Protein AF-A0AAN7PEU7-F1 (afdb_monomer)

Mean predicted aligned error: 12.48 Å

pLDDT: mean 84.82, std 12.08, range [38.62, 96.62]

Secondary structure (DSSP, 8-state):
--TTTTT-HHHHHHHHHHHHT-HHHHHHHHHHHHHHH----PPPPHHHHHHHHHHTT--HHHHHHHHHHHHHHSSS--SPPHHHHHHHHHTTSPPGGGEEE-SS-EEE-HHHHHHHHHHHHHHHTHHHHTTS-HHHHTT--------EEEEE-----PPPSSTT--SSEEEEE----------

Structure (mmCIF, N/CA/C/O backbone):
data_AF-A0AAN7PEU7-F1
#
_entry.id   AF-A0AAN7PEU7-F1
#
loop_
_atom_site.group_PDB
_atom_site.id
_atom_site.type_symbol
_atom_site.label_atom_id
_atom_site.label_alt_id
_atom_site.label_comp_id
_atom_site.label_asym_id
_atom_site.label_entity_id
_atom_site.label_seq_id
_atom_site.pdbx_PDB_ins_code
_atom_site.Cartn_x
_atom_site.Cartn_y
_atom_site.Cartn_z
_atom_site.occupancy
_atom_site.B_iso_or_equiv
_atom_site.auth_seq_id
_atom_site.auth_comp_id
_atom_site.auth_asym_id
_atom_site.auth_atom_id
_atom_site.pdbx_PDB_model_num
ATOM 1 N N . MET A 1 1 ? -17.664 21.075 52.682 1.00 55.00 1 MET A N 1
ATOM 2 C CA . MET A 1 1 ? -17.992 21.624 51.345 1.00 55.00 1 MET A CA 1
ATOM 3 C C . MET A 1 1 ? -19.459 21.354 51.046 1.00 55.00 1 MET A C 1
ATOM 5 O O . MET A 1 1 ? -19.853 20.197 51.055 1.00 55.00 1 MET A O 1
ATOM 9 N N . ASN A 1 2 ? -20.273 22.392 50.839 1.00 78.12 2 ASN A N 1
ATOM 10 C CA . ASN A 1 2 ? -21.696 22.244 50.523 1.00 78.12 2 ASN A CA 1
ATOM 11 C C . ASN A 1 2 ? -21.896 22.381 49.004 1.00 78.12 2 ASN A C 1
ATOM 13 O O . ASN A 1 2 ? -21.909 23.491 48.481 1.00 78.12 2 ASN A O 1
ATOM 17 N N . LEU A 1 3 ? -22.033 21.254 48.299 1.00 82.00 3 LEU A N 1
ATOM 18 C CA . LEU A 1 3 ? -22.117 21.204 46.828 1.00 82.00 3 LEU A CA 1
ATOM 19 C C . LEU A 1 3 ? -23.349 21.915 46.249 1.00 82.00 3 LEU A C 1
ATOM 21 O O . LEU A 1 3 ? -23.359 22.284 45.077 1.00 82.00 3 LEU A O 1
ATOM 25 N N . ARG A 1 4 ? -24.388 22.134 47.066 1.00 79.50 4 ARG A N 1
ATOM 26 C CA . ARG A 1 4 ? -25.534 22.963 46.673 1.00 79.50 4 ARG A CA 1
ATOM 27 C C . ARG A 1 4 ? -25.200 24.451 46.693 1.00 79.50 4 ARG A C 1
ATOM 29 O O . ARG A 1 4 ? -25.662 25.169 45.819 1.00 79.50 4 ARG A O 1
ATOM 36 N N . ALA A 1 5 ? -24.386 24.899 47.651 1.00 83.75 5 ALA A N 1
ATOM 37 C CA . ALA A 1 5 ? -23.966 26.298 47.743 1.00 83.75 5 ALA A CA 1
ATOM 38 C C . ALA A 1 5 ? -22.999 26.691 46.612 1.00 83.75 5 ALA A C 1
ATOM 40 O O . ALA A 1 5 ? -22.943 27.853 46.234 1.00 83.75 5 ALA A O 1
ATOM 41 N N . SER A 1 6 ? -22.282 25.721 46.032 1.00 87.44 6 SER A N 1
ATOM 42 C CA . SER A 1 6 ? -21.407 25.916 44.868 1.00 87.44 6 SER A CA 1
ATOM 43 C C . SER A 1 6 ? -22.111 25.723 43.514 1.00 87.44 6 SER A C 1
ATOM 45 O O . SER A 1 6 ? -21.439 25.551 42.500 1.00 87.44 6 SER A O 1
ATOM 47 N N . GLY A 1 7 ? -23.451 25.664 43.477 1.00 86.62 7 GLY A N 1
ATOM 48 C CA . GLY A 1 7 ? -24.237 25.522 42.239 1.00 86.62 7 GLY A CA 1
ATOM 49 C C . GLY A 1 7 ? -24.135 24.155 41.547 1.00 86.62 7 GLY A C 1
ATOM 50 O O . GLY A 1 7 ? -24.698 23.949 40.474 1.00 86.62 7 GLY A O 1
ATOM 51 N N . SER A 1 8 ? -23.454 23.178 42.152 1.00 86.38 8 SER A N 1
ATOM 52 C CA . SER A 1 8 ? -23.246 21.838 41.586 1.00 86.38 8 SER A CA 1
ATOM 53 C C . SER A 1 8 ? -24.414 20.900 41.919 1.00 86.38 8 SER A C 1
ATOM 55 O O . SER A 1 8 ? -24.245 19.846 42.539 1.00 86.38 8 SER A O 1
ATOM 57 N N . HIS A 1 9 ? -25.628 21.294 41.520 1.00 88.19 9 HIS A N 1
ATOM 58 C CA . HIS A 1 9 ? -26.876 20.616 41.890 1.00 88.19 9 HIS A CA 1
ATOM 59 C C . HIS A 1 9 ? -26.917 19.140 41.468 1.00 88.19 9 HIS A C 1
ATOM 61 O O . HIS A 1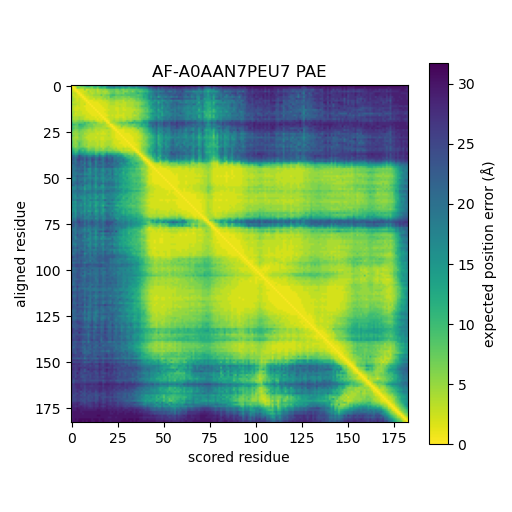 9 ? -27.337 18.298 42.263 1.00 88.19 9 HIS A O 1
ATOM 67 N N . SER A 1 10 ? -26.420 18.806 40.274 1.00 87.12 10 SER A N 1
ATOM 68 C CA . SER A 1 10 ? -26.371 17.423 39.776 1.00 87.12 10 SER A CA 1
ATOM 69 C C . SER A 1 10 ? -25.435 16.538 40.601 1.00 87.12 10 SER A C 1
ATOM 71 O O . SER A 1 10 ? -25.793 15.414 40.942 1.00 87.12 10 SER A O 1
ATOM 73 N N . ALA A 1 11 ? -24.268 17.052 41.001 1.00 86.88 11 ALA A N 1
ATOM 74 C CA . ALA A 1 11 ? -23.335 16.315 41.854 1.00 86.88 11 ALA A CA 1
ATOM 75 C C . ALA A 1 11 ? -23.926 16.069 43.252 1.00 86.88 11 ALA A C 1
ATOM 77 O O . ALA A 1 11 ? -23.818 14.971 43.797 1.00 86.88 11 ALA A O 1
ATOM 78 N N . ALA A 1 12 ? -24.617 17.069 43.811 1.00 87.88 12 ALA A N 1
ATOM 79 C CA . ALA A 1 12 ? -25.323 16.924 45.081 1.00 87.88 12 ALA A CA 1
ATOM 80 C C . ALA A 1 12 ? -26.479 15.908 44.996 1.00 87.88 12 ALA A C 1
ATOM 82 O O . ALA A 1 12 ? -26.714 15.173 45.954 1.00 87.88 12 ALA A O 1
ATOM 83 N N . ALA A 1 13 ? -27.191 15.848 43.866 1.00 88.31 13 ALA A N 1
ATOM 84 C CA . ALA A 1 13 ? -28.252 14.869 43.633 1.00 88.31 13 ALA A CA 1
ATOM 85 C C . ALA A 1 13 ? -27.701 13.437 43.547 1.00 88.31 13 ALA A C 1
ATOM 87 O O . ALA A 1 13 ? -28.225 12.550 44.215 1.00 88.31 13 ALA A O 1
ATOM 88 N N . VAL A 1 14 ? -26.604 13.231 42.809 1.00 87.56 14 VAL A N 1
ATOM 89 C CA . VAL A 1 14 ? -25.926 11.928 42.709 1.00 87.56 14 VAL A CA 1
ATOM 90 C C . VAL A 1 14 ? -25.422 11.465 44.078 1.00 87.56 14 VAL A C 1
ATOM 92 O O . VAL A 1 14 ? -25.653 10.323 44.462 1.00 87.56 14 VAL A O 1
ATOM 95 N N . LEU A 1 15 ? -24.797 12.347 44.864 1.00 86.88 15 LEU A N 1
ATOM 96 C CA . LEU A 1 15 ? -24.346 11.994 46.214 1.00 86.88 15 LEU A CA 1
ATOM 97 C C . LEU A 1 15 ? -25.500 11.664 47.159 1.00 86.88 15 LEU A C 1
ATOM 99 O O . LEU A 1 15 ? -25.380 10.738 47.960 1.00 86.88 15 LEU A O 1
ATOM 103 N N . LYS A 1 16 ? -26.619 12.391 47.066 1.00 88.25 16 LYS A N 1
ATOM 104 C CA . LYS A 1 16 ? -27.825 12.074 47.836 1.00 88.25 16 LYS A CA 1
ATOM 105 C C . LYS A 1 16 ? -28.343 10.680 47.475 1.00 88.25 16 LYS A C 1
ATOM 107 O O . LYS A 1 16 ? -28.632 9.905 48.380 1.00 88.25 16 LYS A O 1
ATOM 112 N N . ASP A 1 17 ? -28.407 10.339 46.191 1.00 87.56 17 ASP A N 1
ATOM 113 C CA . ASP A 1 17 ? -28.892 9.024 45.751 1.00 87.56 17 ASP A CA 1
ATOM 114 C C . ASP A 1 17 ? -27.972 7.878 46.207 1.00 87.56 17 ASP A C 1
ATOM 116 O O . ASP A 1 17 ? -28.432 6.860 46.721 1.00 87.56 17 ASP A O 1
ATOM 120 N N . ILE A 1 18 ? -26.654 8.082 46.125 1.00 87.44 18 ILE A N 1
ATOM 121 C CA . ILE A 1 18 ? -25.657 7.103 46.583 1.00 87.44 18 ILE A CA 1
ATOM 122 C C . ILE A 1 18 ? -25.741 6.865 48.099 1.00 87.44 18 ILE A C 1
ATOM 124 O O . ILE A 1 18 ? -25.509 5.747 48.553 1.00 87.44 18 ILE A O 1
ATOM 128 N N . THR A 1 19 ? -26.045 7.901 48.887 1.00 84.75 19 THR A N 1
ATOM 129 C CA . THR A 1 19 ? -26.006 7.834 50.358 1.00 84.75 19 THR A CA 1
ATOM 130 C C . THR A 1 19 ? -27.335 7.455 51.004 1.00 84.75 19 THR A C 1
ATOM 132 O O . THR A 1 19 ? -27.319 6.918 52.108 1.00 84.75 19 THR A O 1
ATOM 135 N N . THR A 1 20 ? -28.475 7.728 50.359 1.00 85.44 20 THR A N 1
ATOM 136 C CA . THR A 1 20 ? -29.798 7.610 51.006 1.00 85.44 20 THR A CA 1
ATOM 137 C C . THR A 1 20 ? -30.705 6.522 50.437 1.00 85.44 20 THR A C 1
ATOM 139 O O . THR A 1 20 ? -31.632 6.113 51.129 1.00 85.44 20 THR A O 1
ATOM 142 N N . THR A 1 21 ? -30.453 6.023 49.222 1.00 79.56 21 THR A N 1
ATOM 143 C CA . THR A 1 21 ? -31.417 5.148 48.531 1.00 79.56 21 THR A CA 1
ATOM 144 C C . THR A 1 21 ? -31.149 3.657 48.755 1.00 79.56 21 THR A C 1
ATOM 146 O O . THR A 1 21 ? -32.058 2.917 49.121 1.00 79.56 21 THR A O 1
ATOM 149 N N . SER A 1 22 ? -29.920 3.179 48.521 1.00 79.94 22 SER A N 1
ATOM 150 C CA . SER A 1 22 ? -29.566 1.761 48.707 1.00 79.94 22 SER A CA 1
ATOM 151 C C . SER A 1 22 ? -28.045 1.534 48.730 1.00 79.94 22 SER A C 1
ATOM 153 O O . SER A 1 22 ? -27.339 2.146 47.922 1.00 79.94 22 SER A O 1
ATOM 155 N N . PRO A 1 23 ? -27.523 0.587 49.541 1.00 77.69 23 PRO A N 1
ATOM 156 C CA . PRO A 1 23 ? -26.100 0.222 49.557 1.00 77.69 23 PRO A CA 1
ATOM 157 C C . PRO A 1 23 ? -25.544 -0.223 48.192 1.00 77.69 23 PRO A C 1
ATOM 159 O O . PRO A 1 23 ? -24.348 -0.101 47.934 1.00 77.69 23 PRO A O 1
ATOM 162 N N . THR A 1 24 ? -26.395 -0.721 47.287 1.00 84.75 24 THR A N 1
ATOM 163 C CA . THR A 1 24 ? -25.994 -1.157 45.939 1.00 84.75 24 THR A CA 1
ATOM 164 C C . THR A 1 24 ? -25.913 -0.027 44.912 1.00 84.75 24 THR A C 1
ATOM 166 O O . THR A 1 24 ? -25.300 -0.226 43.859 1.00 84.75 24 THR A O 1
ATOM 169 N N . GLN A 1 25 ? -26.455 1.169 45.190 1.00 86.00 25 GLN A N 1
ATOM 170 C CA . GLN A 1 25 ? -26.382 2.285 44.237 1.00 86.00 25 GLN A CA 1
ATOM 171 C C . GLN A 1 25 ? -24.952 2.767 44.017 1.00 86.00 25 GLN A C 1
ATOM 173 O O . GLN A 1 25 ? -24.557 2.995 42.875 1.00 86.00 25 GLN A O 1
ATOM 178 N N . ALA A 1 26 ? -24.137 2.821 45.073 1.00 85.94 26 ALA A N 1
ATOM 179 C CA . ALA A 1 26 ? -22.717 3.141 44.953 1.00 85.94 26 ALA A CA 1
ATOM 180 C C . ALA A 1 26 ? -22.005 2.209 43.953 1.00 85.94 26 ALA A C 1
ATOM 182 O O . ALA A 1 26 ? -21.276 2.668 43.073 1.00 85.94 26 ALA A O 1
ATOM 183 N N . ALA A 1 27 ? -22.271 0.900 44.037 1.00 87.31 27 ALA A N 1
ATOM 184 C CA . ALA A 1 27 ? -21.694 -0.099 43.140 1.00 87.31 27 ALA A CA 1
ATOM 185 C C . ALA A 1 27 ? -22.200 0.043 41.692 1.00 87.31 27 ALA A C 1
ATOM 187 O O . ALA A 1 27 ? -21.426 -0.134 40.749 1.00 87.31 27 ALA A O 1
ATOM 188 N N . ARG A 1 28 ? -23.472 0.414 41.493 1.00 89.25 28 ARG A N 1
ATOM 189 C CA . ARG A 1 28 ? -24.046 0.711 40.168 1.00 89.25 28 ARG A CA 1
ATOM 190 C C . ARG A 1 28 ? -23.414 1.938 39.517 1.00 89.25 28 ARG A C 1
ATOM 192 O O . ARG A 1 28 ? -22.965 1.851 38.380 1.00 89.25 28 ARG A O 1
ATOM 199 N N . TYR A 1 29 ? -23.300 3.052 40.239 1.00 88.44 29 TYR A N 1
ATOM 200 C CA . TYR A 1 29 ? -22.604 4.235 39.725 1.00 88.44 29 TYR A CA 1
ATOM 201 C C . TYR A 1 29 ? -21.130 3.940 39.443 1.00 88.44 29 TYR A C 1
ATOM 203 O O . TYR A 1 29 ? -20.611 4.346 38.407 1.00 88.44 29 TYR A O 1
ATOM 211 N N . GLN A 1 30 ? -20.461 3.177 40.313 1.00 86.44 30 GLN A N 1
ATOM 212 C CA . G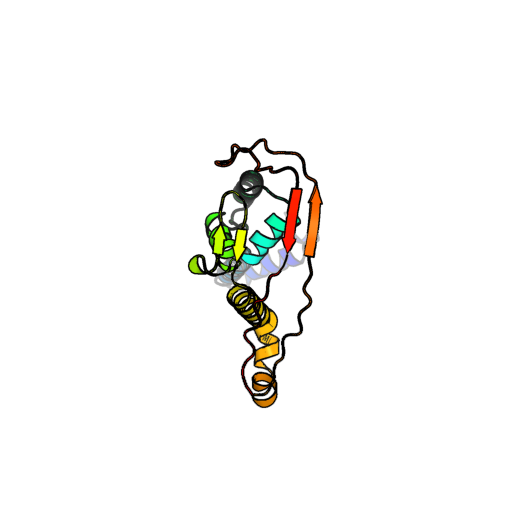LN A 1 30 ? -19.064 2.807 40.109 1.00 86.44 30 GLN A CA 1
ATOM 213 C C . GLN A 1 30 ? -18.878 1.899 38.883 1.00 86.44 30 GLN A C 1
ATOM 215 O O . GLN A 1 30 ? -17.924 2.084 38.131 1.00 86.44 30 GLN A O 1
ATOM 220 N N . SER A 1 31 ? -19.771 0.934 38.658 1.00 85.75 31 SER A N 1
ATOM 221 C CA . SER A 1 31 ? -19.725 0.059 37.479 1.00 85.75 31 SER A CA 1
ATOM 222 C C . SER A 1 31 ? -20.054 0.816 36.194 1.00 85.75 31 SER A C 1
ATOM 224 O O . SER A 1 31 ? -19.294 0.690 35.238 1.00 85.75 31 SER A O 1
ATOM 226 N N . ALA A 1 32 ? -21.081 1.671 36.194 1.00 85.94 32 ALA A N 1
ATOM 227 C CA . ALA A 1 32 ? -21.425 2.535 35.064 1.00 85.94 32 ALA A CA 1
ATOM 228 C C . ALA A 1 32 ? -20.285 3.506 34.706 1.00 85.94 32 ALA A C 1
ATOM 230 O O . ALA A 1 32 ? -19.928 3.652 33.536 1.00 85.94 32 ALA A O 1
ATOM 231 N N . PHE A 1 33 ? -19.657 4.119 35.714 1.00 84.44 33 PHE A N 1
ATOM 232 C CA . PHE A 1 33 ? -18.503 4.999 35.532 1.00 84.44 33 PHE A CA 1
ATOM 233 C C . PHE A 1 33 ? -17.281 4.239 35.007 1.00 84.44 33 PHE A C 1
ATOM 235 O O . PHE A 1 33 ? -16.626 4.689 34.070 1.00 84.44 33 PHE A O 1
ATOM 242 N N . LYS A 1 34 ? -16.989 3.050 35.552 1.00 82.44 34 LYS A N 1
ATOM 243 C CA . LYS A 1 34 ? -15.924 2.168 35.044 1.00 82.44 34 LYS A CA 1
ATOM 244 C C . LYS A 1 34 ? -16.203 1.697 33.613 1.00 82.44 34 LYS A C 1
ATOM 246 O O . LYS A 1 34 ? -15.263 1.545 32.842 1.00 82.44 34 LYS A O 1
ATOM 251 N N . SER A 1 35 ? -17.462 1.459 33.240 1.00 76.69 35 SER A N 1
ATOM 252 C CA . SER A 1 35 ? -17.824 1.089 31.867 1.00 76.69 35 SER A CA 1
ATOM 253 C C . SER A 1 35 ? -17.759 2.268 30.897 1.00 76.69 35 SER A C 1
ATOM 255 O O . SER A 1 35 ? -17.325 2.077 29.768 1.00 76.69 35 SER A O 1
ATOM 257 N N . SER A 1 36 ? -18.119 3.484 31.324 1.00 73.12 36 SE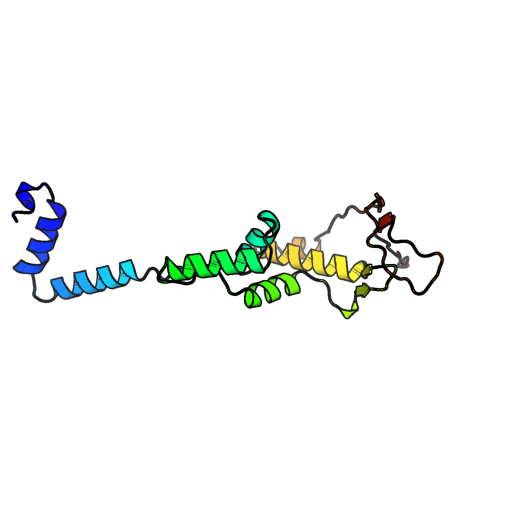R A N 1
ATOM 258 C CA . SER A 1 36 ? -18.054 4.675 30.467 1.00 73.12 36 SER A CA 1
ATOM 259 C C . SER A 1 36 ? -16.622 5.171 30.258 1.00 73.12 36 SER A C 1
ATOM 261 O O . SER A 1 36 ? -16.288 5.651 29.181 1.00 73.12 36 SER A O 1
ATOM 263 N N . THR A 1 37 ? -15.752 5.002 31.256 1.00 64.88 37 THR A N 1
ATOM 264 C CA . THR A 1 37 ? -14.311 5.297 31.145 1.00 64.88 37 THR A CA 1
ATOM 265 C C . THR A 1 37 ? -13.527 4.212 30.402 1.00 64.88 37 THR A C 1
ATOM 267 O O . THR A 1 37 ? -12.435 4.480 29.912 1.00 64.88 37 THR A O 1
ATOM 270 N N . LYS A 1 38 ? -14.096 3.011 30.225 1.00 59.12 38 LYS A N 1
ATOM 271 C CA . LYS A 1 38 ? -13.580 1.935 29.357 1.00 59.12 38 LYS A CA 1
ATOM 272 C C . LYS A 1 38 ? -13.895 2.156 27.869 1.00 59.12 38 LYS A C 1
ATOM 274 O O . LYS A 1 38 ? -14.088 1.192 27.130 1.00 59.12 38 LYS A O 1
ATOM 279 N N . GLN A 1 39 ? -13.894 3.395 27.382 1.00 57.91 39 GLN A N 1
ATOM 280 C CA . GLN A 1 39 ? -13.673 3.592 25.951 1.00 57.91 39 GLN A CA 1
ATOM 281 C C . GLN A 1 39 ? -12.208 3.271 25.679 1.00 57.91 39 GLN A C 1
ATOM 283 O O . GLN A 1 39 ? -11.357 4.151 25.738 1.00 57.91 39 GLN A O 1
ATOM 288 N N . VAL A 1 40 ? -11.904 1.987 25.467 1.00 56.50 40 VAL A N 1
ATOM 289 C CA . VAL A 1 40 ? -10.599 1.560 24.960 1.00 56.50 40 VAL A CA 1
ATOM 290 C C . VAL A 1 40 ? -10.404 2.320 23.652 1.00 56.50 40 VAL A C 1
ATOM 292 O O . VAL A 1 40 ? -11.216 2.134 22.744 1.00 56.50 40 VAL A O 1
ATOM 295 N N . PRO A 1 41 ? -9.400 3.206 23.550 1.00 60.62 41 PRO A N 1
ATOM 296 C CA . PRO A 1 41 ? -9.142 3.919 22.312 1.00 60.62 41 PRO A CA 1
ATOM 297 C C . PRO A 1 41 ? -8.922 2.886 21.220 1.00 60.62 41 PRO A C 1
ATOM 299 O O . PRO A 1 41 ? -7.993 2.082 21.306 1.00 60.62 41 PRO A O 1
ATOM 302 N N . GLN A 1 42 ? -9.843 2.853 20.262 1.00 69.06 42 GLN A N 1
ATOM 303 C CA . GLN A 1 42 ? -9.800 1.894 19.178 1.00 69.06 42 GLN A CA 1
ATOM 304 C C . GLN A 1 42 ? -8.540 2.183 18.362 1.00 69.06 42 GLN A C 1
ATOM 306 O O . GLN A 1 42 ? -8.326 3.322 17.938 1.00 69.06 42 GLN A O 1
ATOM 311 N N . GLU A 1 43 ? -7.684 1.171 18.192 1.00 80.56 43 GLU A N 1
ATOM 312 C CA . GLU A 1 43 ? -6.535 1.289 17.296 1.00 80.56 43 GLU A CA 1
ATOM 313 C C . GLU A 1 43 ? -7.044 1.729 15.917 1.00 80.56 43 GLU A C 1
ATOM 315 O O . GLU A 1 43 ? -8.028 1.183 15.405 1.00 80.56 43 GLU A O 1
ATOM 320 N N . ILE A 1 44 ? -6.383 2.714 15.308 1.00 87.94 44 ILE A N 1
ATOM 321 C CA . ILE A 1 44 ? -6.720 3.124 13.942 1.00 87.94 44 ILE A CA 1
ATOM 322 C C . ILE A 1 44 ? -6.546 1.946 12.977 1.00 87.94 44 ILE A C 1
ATOM 324 O O . ILE A 1 44 ? -5.722 1.062 13.209 1.00 87.94 44 ILE A O 1
ATOM 328 N N . SER A 1 45 ? -7.284 1.934 11.865 1.00 91.56 45 SER A N 1
ATOM 329 C CA . SER A 1 45 ? -7.110 0.890 10.851 1.00 91.56 45 SER A CA 1
ATOM 330 C C . SER A 1 45 ? -5.747 1.000 10.155 1.00 91.56 45 SER A C 1
ATOM 332 O O . SER A 1 45 ? -5.148 2.076 10.063 1.00 91.56 45 SER A O 1
ATOM 334 N N . ALA A 1 46 ? -5.249 -0.125 9.631 1.00 93.31 46 ALA A N 1
ATOM 335 C CA . ALA A 1 46 ? -3.960 -0.165 8.935 1.00 93.31 46 ALA A CA 1
ATOM 336 C C . ALA A 1 46 ? -3.953 0.702 7.668 1.00 93.31 46 ALA A C 1
ATOM 338 O O . ALA A 1 46 ? -2.945 1.344 7.376 1.00 93.31 46 ALA A O 1
ATOM 339 N N . ASP A 1 47 ? -5.086 0.774 6.967 1.00 92.12 47 ASP A N 1
ATOM 340 C CA . ASP A 1 47 ? -5.252 1.624 5.788 1.00 92.12 47 ASP A CA 1
ATOM 341 C C . ASP A 1 47 ? -5.294 3.113 6.150 1.00 92.12 47 ASP A C 1
ATOM 343 O O . ASP A 1 47 ? -4.684 3.927 5.457 1.00 92.12 47 ASP A O 1
ATOM 347 N N . LEU A 1 48 ? -5.919 3.480 7.276 1.00 92.44 48 LEU A N 1
ATOM 348 C CA . LEU A 1 48 ? -5.919 4.864 7.754 1.00 92.44 48 LEU A CA 1
ATOM 349 C C . LEU A 1 48 ? -4.513 5.307 8.182 1.00 92.44 48 LEU A C 1
ATOM 351 O O . LEU A 1 48 ? -4.075 6.405 7.838 1.00 92.44 48 LEU A O 1
ATOM 355 N N . ALA A 1 49 ? -3.776 4.436 8.876 1.00 93.69 49 ALA A N 1
ATOM 356 C CA . ALA A 1 49 ? -2.383 4.684 9.240 1.00 93.69 49 ALA A CA 1
ATOM 357 C C . ALA A 1 49 ? -1.482 4.830 8.001 1.00 93.69 49 ALA A C 1
ATOM 359 O O . ALA A 1 49 ? -0.623 5.711 7.957 1.00 93.69 49 ALA A O 1
ATOM 360 N N . LEU A 1 50 ? -1.690 3.995 6.975 1.00 94.94 50 LEU A N 1
ATOM 361 C CA . LEU A 1 50 ? -0.961 4.095 5.712 1.00 94.94 50 LEU A CA 1
ATOM 362 C C . LEU A 1 50 ? -1.279 5.404 4.974 1.00 94.94 50 LEU A C 1
ATOM 364 O O . LEU A 1 50 ? -0.356 6.072 4.506 1.00 94.94 50 LEU A O 1
ATOM 368 N N . ASN A 1 51 ? -2.553 5.800 4.913 1.00 94.62 51 ASN A N 1
ATOM 369 C CA . ASN A 1 51 ? -2.965 7.075 4.327 1.00 94.62 51 ASN A CA 1
ATOM 370 C C . ASN A 1 51 ? -2.283 8.254 5.036 1.00 94.62 51 ASN A C 1
ATOM 372 O O . ASN A 1 51 ? -1.710 9.115 4.374 1.00 94.62 51 ASN A O 1
ATOM 376 N N . LEU A 1 52 ? -2.249 8.256 6.372 1.00 94.12 52 LEU A N 1
ATOM 377 C CA . LEU A 1 52 ? -1.562 9.296 7.140 1.00 94.12 52 LEU A CA 1
ATOM 378 C C . LEU A 1 52 ? -0.080 9.421 6.753 1.00 94.12 52 LEU A C 1
ATOM 380 O O . LEU A 1 52 ? 0.411 10.532 6.565 1.00 94.12 52 LEU A O 1
ATOM 384 N N . ILE A 1 53 ? 0.625 8.297 6.588 1.00 95.69 53 ILE A N 1
ATOM 385 C CA . ILE A 1 53 ? 2.033 8.302 6.165 1.00 95.69 53 ILE A CA 1
ATOM 386 C C . ILE A 1 53 ? 2.192 8.903 4.765 1.00 95.69 53 ILE A C 1
ATOM 388 O O . ILE A 1 53 ? 3.089 9.719 4.558 1.00 95.69 53 ILE A O 1
ATOM 392 N N . ILE A 1 54 ? 1.339 8.507 3.816 1.00 95.44 54 ILE A N 1
ATOM 393 C CA . ILE A 1 54 ? 1.410 8.961 2.420 1.00 95.44 54 ILE A CA 1
ATOM 394 C C . ILE A 1 54 ? 1.060 10.449 2.325 1.00 95.44 54 ILE A C 1
ATOM 396 O O . ILE A 1 54 ? 1.863 11.244 1.836 1.00 95.44 54 ILE A O 1
ATOM 400 N N . SER A 1 55 ? -0.105 10.834 2.843 1.00 95.69 55 SER A N 1
ATOM 401 C CA . SER A 1 55 ? -0.621 12.204 2.800 1.00 95.69 55 SER A CA 1
ATOM 402 C C . SER A 1 55 ? 0.251 13.171 3.600 1.00 95.69 55 SER A C 1
ATOM 404 O O . SER A 1 55 ? 0.501 14.292 3.167 1.00 95.69 55 SER A O 1
ATOM 406 N N . GLY A 1 56 ? 0.778 12.721 4.742 1.00 94.44 56 GLY A N 1
ATOM 407 C CA . GLY A 1 56 ? 1.691 13.494 5.581 1.00 94.44 56 GLY A CA 1
ATOM 408 C C . GLY A 1 56 ? 3.156 13.451 5.140 1.00 94.44 56 GLY A C 1
ATOM 409 O O . GLY A 1 56 ? 3.992 14.040 5.821 1.00 94.44 56 GLY A O 1
ATOM 410 N N . LYS A 1 57 ? 3.495 12.738 4.051 1.00 95.75 57 LYS A N 1
ATOM 411 C CA . LYS A 1 57 ? 4.880 12.518 3.581 1.00 95.75 57 LYS A CA 1
ATOM 412 C C . LYS A 1 57 ? 5.828 12.070 4.705 1.00 95.75 57 LYS A C 1
ATOM 414 O O . LYS A 1 57 ? 6.989 12.477 4.771 1.00 95.75 57 LYS A O 1
ATOM 419 N N . MET A 1 58 ? 5.327 11.251 5.628 1.00 94.94 58 MET A N 1
ATOM 420 C CA . MET A 1 58 ? 6.066 10.869 6.826 1.00 94.94 58 MET A CA 1
ATOM 421 C C . MET A 1 58 ? 7.088 9.780 6.509 1.00 94.94 58 MET A C 1
ATOM 423 O O . MET A 1 58 ? 6.808 8.809 5.808 1.00 94.94 58 MET A O 1
ATOM 427 N N . THR A 1 59 ? 8.272 9.882 7.108 1.00 95.81 59 THR A N 1
ATOM 428 C CA . THR A 1 59 ? 9.213 8.756 7.129 1.00 95.81 59 THR A CA 1
ATOM 429 C C . THR A 1 59 ? 8.800 7.734 8.192 1.00 95.81 59 THR A C 1
ATOM 431 O O . THR A 1 59 ? 8.080 8.062 9.139 1.00 95.81 59 THR A O 1
ATOM 434 N N . LYS A 1 60 ? 9.331 6.503 8.111 1.00 95.19 60 LYS A N 1
ATOM 435 C CA . LYS A 1 60 ? 9.191 5.493 9.180 1.00 95.19 60 LYS A CA 1
ATOM 436 C C . LYS A 1 60 ? 9.596 6.052 10.552 1.00 95.19 60 LYS A C 1
ATOM 438 O O . LYS A 1 60 ? 8.922 5.784 11.542 1.00 95.19 60 LYS A O 1
ATOM 443 N N . LYS A 1 61 ? 10.682 6.835 10.604 1.00 96.62 61 LYS A N 1
ATOM 444 C CA . LYS A 1 61 ? 11.189 7.450 11.839 1.00 96.62 61 LYS A CA 1
ATOM 445 C C . LYS A 1 61 ? 10.188 8.456 12.403 1.00 96.62 61 LYS A C 1
ATOM 447 O O . LYS A 1 61 ? 9.853 8.375 13.577 1.00 96.62 61 LYS A O 1
ATOM 452 N N . THR A 1 62 ? 9.685 9.359 11.563 1.00 95.00 62 THR A N 1
ATOM 453 C CA . THR A 1 62 ? 8.707 10.379 11.968 1.00 95.00 62 THR A CA 1
ATOM 454 C C . THR A 1 62 ? 7.415 9.739 12.470 1.00 95.00 62 THR A C 1
ATOM 456 O O . THR A 1 62 ? 6.899 10.135 13.509 1.00 95.00 62 THR A O 1
ATOM 459 N N . TYR A 1 63 ? 6.918 8.710 11.777 1.00 95.25 63 TYR A N 1
ATOM 460 C CA . TYR A 1 63 ? 5.734 7.969 12.212 1.00 95.25 63 TYR A CA 1
ATOM 461 C C . TYR A 1 63 ? 5.942 7.305 13.583 1.00 95.25 63 TYR A C 1
ATOM 463 O O . TYR A 1 63 ? 5.104 7.445 14.472 1.00 95.25 63 TYR A O 1
ATOM 471 N N . ASN A 1 64 ? 7.073 6.617 13.776 1.00 94.69 64 ASN A N 1
ATOM 472 C CA . ASN A 1 64 ? 7.383 5.967 15.050 1.00 94.69 64 ASN A CA 1
ATOM 473 C C . ASN A 1 64 ? 7.518 6.976 16.194 1.00 94.69 64 ASN A C 1
ATOM 475 O O . ASN A 1 64 ? 6.967 6.730 17.257 1.00 94.69 64 ASN A O 1
ATOM 479 N N . MET A 1 65 ? 8.152 8.125 15.951 1.00 93.81 65 MET A N 1
ATOM 480 C CA . MET A 1 65 ? 8.260 9.200 16.937 1.00 93.81 65 MET A CA 1
ATOM 481 C C . MET A 1 65 ? 6.881 9.726 17.358 1.00 93.81 65 MET A C 1
ATOM 483 O O . MET A 1 65 ? 6.612 9.863 18.545 1.00 93.81 65 MET A O 1
ATOM 487 N N . VAL A 1 66 ? 5.970 9.969 16.406 1.00 91.81 66 VAL A N 1
ATOM 488 C CA . VAL A 1 66 ? 4.591 10.394 16.722 1.00 91.81 66 VAL A CA 1
ATOM 489 C C . VAL A 1 66 ? 3.853 9.326 17.526 1.00 91.81 66 VAL A C 1
ATOM 491 O O . VAL A 1 66 ? 3.140 9.645 18.481 1.00 91.81 66 VAL A O 1
ATOM 494 N N . ARG A 1 67 ? 4.031 8.053 17.168 1.00 92.06 67 ARG A N 1
ATOM 495 C CA . ARG A 1 67 ? 3.451 6.926 17.899 1.00 92.06 67 ARG A CA 1
ATOM 496 C C . ARG A 1 67 ? 3.988 6.836 19.329 1.00 92.06 67 ARG A C 1
ATOM 498 O O . ARG A 1 67 ? 3.186 6.700 20.243 1.00 92.06 67 ARG A O 1
ATOM 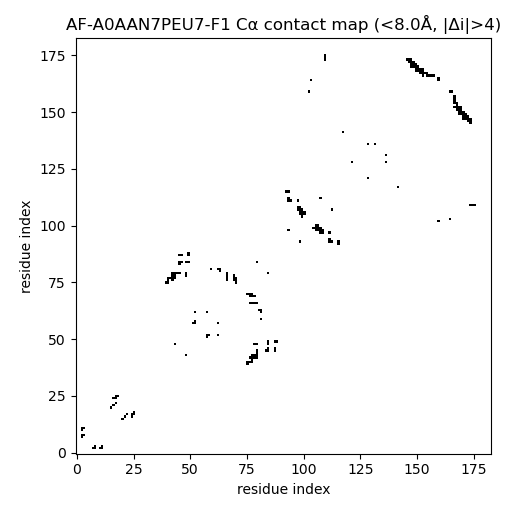505 N N . GLU A 1 68 ? 5.301 6.929 19.521 1.00 90.88 68 GLU A N 1
ATOM 506 C CA . GLU A 1 68 ? 5.959 6.911 20.836 1.00 90.88 68 GLU A CA 1
ATOM 507 C C . GLU A 1 68 ? 5.461 8.064 21.707 1.00 90.88 68 GLU A C 1
ATOM 509 O O . GLU A 1 68 ? 4.890 7.817 22.765 1.00 90.88 68 GLU A O 1
ATOM 514 N N . MET A 1 69 ? 5.508 9.296 21.190 1.00 89.44 69 MET A N 1
ATOM 515 C CA . MET A 1 69 ? 4.973 10.474 21.878 1.00 89.44 69 MET A CA 1
ATOM 516 C C . MET A 1 69 ? 3.499 10.303 22.262 1.00 89.44 69 MET A C 1
ATOM 518 O O . MET A 1 69 ? 3.079 10.693 23.348 1.00 89.44 69 MET A O 1
ATOM 522 N N . THR A 1 70 ? 2.678 9.716 21.390 1.00 87.19 70 THR A N 1
ATOM 523 C CA . THR A 1 70 ? 1.254 9.503 21.691 1.00 87.19 70 THR A CA 1
ATOM 524 C C . THR A 1 70 ? 1.053 8.439 22.766 1.00 87.19 70 THR A C 1
ATOM 526 O O . THR A 1 70 ? 0.170 8.596 23.605 1.00 87.19 70 THR A O 1
ATOM 529 N N . ASN A 1 71 ? 1.865 7.382 22.755 1.00 85.75 71 ASN A N 1
ATOM 530 C CA . ASN A 1 71 ? 1.808 6.298 23.733 1.00 85.75 71 ASN A CA 1
ATOM 531 C C . ASN A 1 71 ? 2.315 6.731 25.115 1.00 85.75 71 ASN A C 1
ATOM 533 O O . ASN A 1 71 ? 1.839 6.219 26.119 1.00 85.75 71 ASN A O 1
ATOM 537 N N . GLU A 1 72 ? 3.257 7.671 25.179 1.00 85.12 72 GLU A N 1
ATOM 538 C CA . GLU A 1 72 ? 3.714 8.267 26.440 1.00 85.12 72 GLU A CA 1
ATOM 539 C C . GLU A 1 72 ? 2.653 9.196 27.046 1.00 85.12 72 GLU A C 1
ATOM 541 O O . GLU A 1 72 ? 2.436 9.198 28.255 1.00 85.12 72 GLU A O 1
ATOM 546 N N . ASN A 1 73 ? 1.951 9.962 26.203 1.00 79.69 73 ASN A N 1
ATOM 547 C CA . ASN A 1 73 ? 0.958 10.948 26.643 1.00 79.69 73 ASN A CA 1
ATOM 548 C C . ASN A 1 73 ? -0.464 10.379 26.818 1.00 79.69 73 ASN A C 1
ATOM 550 O O . ASN A 1 73 ? -1.343 11.068 27.341 1.00 79.69 73 ASN A O 1
ATOM 554 N N . ARG A 1 74 ? -0.736 9.148 26.365 1.00 72.50 74 ARG A N 1
ATOM 555 C CA . ARG A 1 74 ? -2.047 8.489 26.486 1.00 72.50 74 ARG A CA 1
ATOM 556 C C . ARG A 1 74 ? -1.897 7.063 26.994 1.00 72.50 74 ARG A C 1
ATOM 558 O O . ARG A 1 74 ? -1.047 6.319 26.536 1.00 72.50 74 ARG A O 1
ATOM 565 N N . SER A 1 75 ? -2.827 6.627 27.841 1.00 63.06 75 SER A N 1
ATOM 566 C CA . SER A 1 75 ? -2.903 5.254 28.365 1.00 63.06 75 SER A CA 1
ATOM 567 C C . SER A 1 75 ? -3.305 4.184 27.331 1.00 63.06 75 SER A C 1
ATOM 569 O O . SER A 1 75 ? -3.556 3.040 27.706 1.00 63.06 75 SER A O 1
ATOM 571 N N . SER A 1 76 ? -3.379 4.523 26.037 1.00 68.50 76 SER A N 1
ATOM 572 C CA . SER A 1 76 ? -3.705 3.578 24.966 1.00 68.50 76 SER A CA 1
ATOM 573 C C . SER A 1 76 ? -2.985 3.898 23.661 1.00 68.50 76 SER A C 1
ATOM 575 O O . SER A 1 76 ? -2.882 5.057 23.247 1.00 68.50 76 SER A O 1
ATOM 577 N N . SER A 1 77 ? -2.564 2.834 22.978 1.00 72.88 77 SER A N 1
ATOM 578 C CA . SER A 1 77 ? -1.872 2.884 21.695 1.00 72.88 77 SER A CA 1
ATOM 579 C C . SER A 1 77 ? -2.851 3.130 20.547 1.00 72.88 77 SER A C 1
ATOM 581 O O . SER A 1 77 ? -3.285 2.197 19.884 1.00 72.88 77 SER A O 1
ATOM 583 N N . VAL A 1 78 ? -3.167 4.396 20.267 1.00 85.19 78 VAL A N 1
ATOM 584 C CA . VAL A 1 78 ? -4.031 4.778 19.130 1.00 85.19 78 VAL A CA 1
ATOM 585 C C . VAL A 1 78 ? -3.395 4.402 17.784 1.00 85.19 78 VAL A C 1
ATOM 587 O O . VAL A 1 78 ? -4.086 3.952 16.872 1.00 85.19 78 VAL A O 1
ATOM 590 N N . TYR A 1 79 ? -2.074 4.567 17.658 1.00 88.81 79 TYR A N 1
ATOM 591 C CA . TYR A 1 79 ? -1.335 4.331 16.417 1.00 88.81 79 TYR A CA 1
ATOM 592 C C . TYR A 1 79 ? -0.787 2.903 16.328 1.00 88.81 79 TYR A C 1
ATOM 594 O O . TYR A 1 79 ? -0.092 2.411 17.224 1.00 88.81 79 TYR A O 1
ATOM 602 N N . LEU A 1 80 ? -1.029 2.259 15.185 1.00 91.12 80 LEU A N 1
ATOM 603 C CA . LEU A 1 80 ? -0.546 0.910 14.900 1.00 91.12 80 LEU A CA 1
ATOM 604 C C . LEU A 1 80 ? 0.980 0.850 14.826 1.00 91.12 80 LEU A C 1
ATOM 606 O O . LEU A 1 80 ? 1.648 1.808 14.432 1.00 91.12 80 LEU A O 1
ATOM 610 N N . SER A 1 81 ? 1.548 -0.315 15.134 1.00 91.44 81 SER A N 1
ATOM 611 C CA . SER A 1 81 ? 2.960 -0.562 14.859 1.00 91.44 81 SER A CA 1
ATOM 612 C C . SER A 1 81 ? 3.242 -0.498 13.357 1.00 91.44 81 SER A C 1
ATOM 614 O O . SER A 1 81 ? 2.422 -0.899 12.527 1.00 91.44 81 SER A O 1
ATOM 616 N N . TYR A 1 82 ? 4.447 -0.054 12.999 1.00 93.75 82 TYR A N 1
ATOM 617 C CA . TYR A 1 82 ? 4.849 0.043 11.596 1.00 93.75 82 TYR A CA 1
ATOM 618 C C . TYR A 1 82 ? 4.792 -1.312 10.863 1.00 93.75 82 TYR A C 1
ATOM 620 O O . TYR A 1 82 ? 4.528 -1.357 9.668 1.00 93.75 82 TYR A O 1
ATOM 628 N N . HIS A 1 83 ? 4.960 -2.431 11.577 1.00 93.31 83 HIS A N 1
ATOM 629 C CA . HIS A 1 83 ? 4.820 -3.776 11.008 1.00 93.31 83 HIS A CA 1
ATOM 630 C C . HIS A 1 83 ? 3.407 -4.049 10.465 1.00 93.31 83 HIS A C 1
ATOM 632 O O . HIS A 1 83 ? 3.261 -4.592 9.373 1.00 93.31 83 HIS A O 1
ATOM 638 N N . LYS A 1 84 ? 2.352 -3.629 11.179 1.00 92.75 84 LYS A N 1
ATOM 639 C CA . LYS A 1 84 ? 0.967 -3.767 10.692 1.00 92.75 84 LYS A CA 1
ATOM 640 C C . LYS A 1 84 ? 0.723 -2.912 9.438 1.00 92.75 84 LYS A C 1
ATOM 642 O O . LYS A 1 84 ? -0.021 -3.312 8.549 1.00 92.75 84 LYS A O 1
ATOM 647 N N . ILE A 1 85 ? 1.399 -1.768 9.332 1.00 94.62 85 ILE A N 1
ATOM 648 C CA . ILE A 1 85 ? 1.327 -0.886 8.156 1.00 94.62 85 ILE A CA 1
ATOM 649 C C . ILE A 1 85 ? 2.057 -1.498 6.961 1.00 94.62 85 ILE A C 1
ATOM 651 O O . ILE A 1 85 ? 1.583 -1.381 5.834 1.00 94.62 85 ILE A O 1
ATOM 655 N N . LEU A 1 86 ? 3.179 -2.189 7.187 1.00 94.94 86 LEU A N 1
ATOM 656 C CA . LEU A 1 86 ? 3.874 -2.921 6.125 1.00 94.94 86 LEU A CA 1
ATOM 657 C C . LEU A 1 86 ? 2.955 -3.945 5.463 1.00 94.94 86 LEU A C 1
ATOM 659 O O . LEU A 1 86 ? 2.914 -3.992 4.240 1.00 94.94 86 LEU A O 1
ATOM 663 N N . ALA A 1 87 ? 2.156 -4.680 6.240 1.00 93.56 87 ALA A N 1
ATOM 664 C CA . ALA A 1 87 ? 1.169 -5.598 5.678 1.00 93.56 87 ALA A CA 1
ATOM 665 C C . ALA A 1 87 ? 0.145 -4.868 4.787 1.00 93.56 87 ALA A C 1
ATOM 667 O O . ALA A 1 87 ? -0.154 -5.335 3.690 1.00 93.56 87 ALA A O 1
ATOM 668 N N . ALA A 1 88 ? -0.345 -3.692 5.200 1.00 93.31 88 ALA A N 1
ATOM 669 C CA . ALA A 1 88 ? -1.231 -2.875 4.365 1.00 93.31 88 ALA A CA 1
ATOM 670 C C . ALA A 1 88 ? -0.549 -2.386 3.076 1.00 93.31 88 ALA A C 1
ATOM 672 O O . ALA A 1 88 ? -1.155 -2.464 2.012 1.00 93.31 88 ALA A O 1
ATOM 673 N N . LYS A 1 89 ? 0.724 -1.967 3.142 1.00 94.00 89 LYS A N 1
ATOM 674 C CA . LYS A 1 89 ? 1.515 -1.612 1.950 1.00 94.00 89 LYS A CA 1
ATOM 675 C C . LYS A 1 89 ? 1.658 -2.796 1.002 1.00 94.00 89 LYS A C 1
ATOM 677 O O . LYS A 1 89 ? 1.423 -2.645 -0.190 1.00 94.00 89 LYS A O 1
ATOM 682 N N . SER A 1 90 ? 2.005 -3.966 1.533 1.00 93.31 90 SER A N 1
ATOM 683 C CA . SER A 1 90 ? 2.188 -5.184 0.747 1.00 93.31 90 SER A CA 1
ATOM 684 C C . SER A 1 90 ? 0.913 -5.605 0.023 1.00 93.31 90 SER A C 1
ATOM 686 O O . SER A 1 90 ? 0.985 -5.978 -1.141 1.00 93.31 90 SER A O 1
ATOM 688 N N . ARG A 1 91 ? -0.262 -5.459 0.654 1.00 92.19 91 ARG A N 1
ATOM 689 C CA . ARG A 1 91 ? -1.562 -5.706 -0.000 1.00 92.19 91 ARG A CA 1
ATOM 690 C C . ARG A 1 91 ? -1.846 -4.779 -1.186 1.00 92.19 91 ARG A C 1
ATOM 692 O O . ARG A 1 91 ? -2.762 -5.053 -1.956 1.00 92.19 91 ARG A O 1
ATOM 699 N N . CYS A 1 92 ? -1.147 -3.652 -1.306 1.00 91.56 92 CYS A N 1
ATOM 700 C CA . CYS A 1 92 ? -1.328 -2.710 -2.409 1.00 91.56 92 CYS A CA 1
ATOM 701 C C . CYS A 1 92 ? -0.434 -3.020 -3.615 1.00 91.56 92 CYS A C 1
ATOM 703 O O . CYS A 1 92 ? -0.641 -2.410 -4.660 1.00 91.56 92 CYS A O 1
ATOM 705 N N . TYR A 1 93 ? 0.508 -3.961 -3.516 1.00 91.69 93 TYR A N 1
ATOM 706 C CA . TYR A 1 93 ? 1.364 -4.341 -4.640 1.00 91.69 93 TYR A CA 1
ATOM 707 C C . TYR A 1 93 ? 0.781 -5.529 -5.422 1.00 91.69 93 TYR A C 1
ATOM 709 O O . TYR A 1 93 ? 0.240 -6.446 -4.800 1.00 91.69 93 TYR A O 1
ATOM 717 N N . PRO A 1 94 ? 0.916 -5.545 -6.763 1.00 90.31 94 PRO A N 1
ATOM 718 C CA . PRO A 1 94 ? 0.677 -6.743 -7.565 1.00 90.31 94 PRO A CA 1
ATOM 719 C C . PRO A 1 94 ? 1.578 -7.906 -7.126 1.00 90.31 94 PRO A C 1
ATOM 721 O O . PRO A 1 94 ? 2.576 -7.709 -6.426 1.00 90.31 94 PRO A O 1
ATOM 724 N N . LEU A 1 95 ? 1.263 -9.129 -7.568 1.00 90.19 95 LEU A N 1
ATOM 725 C CA . LEU A 1 95 ? 2.080 -10.301 -7.245 1.00 90.19 95 LEU A CA 1
ATOM 726 C C . LEU A 1 95 ? 3.535 -10.105 -7.680 1.00 90.19 95 LEU A C 1
ATOM 728 O O . LEU A 1 95 ? 3.807 -9.691 -8.808 1.00 90.19 95 LEU A O 1
ATOM 732 N N . SER A 1 96 ? 4.478 -10.488 -6.819 1.00 88.62 96 SER A N 1
ATOM 733 C CA . SER A 1 96 ? 5.914 -10.350 -7.092 1.00 88.62 96 SER A CA 1
ATOM 734 C C . SER A 1 96 ? 6.370 -11.092 -8.348 1.00 88.62 96 SER A C 1
ATOM 736 O O . SER A 1 96 ? 7.262 -10.613 -9.032 1.00 88.62 96 SER A O 1
ATOM 738 N N . SER A 1 97 ? 5.726 -12.209 -8.697 1.00 91.62 97 SER A N 1
ATOM 739 C CA . SER A 1 97 ? 5.996 -12.956 -9.934 1.00 91.62 97 SER A CA 1
ATOM 740 C C . SER A 1 97 ? 5.613 -12.202 -11.211 1.00 91.62 97 SER A C 1
ATOM 742 O O . SER A 1 97 ? 6.104 -12.533 -12.285 1.00 91.62 97 SER A O 1
ATOM 744 N N . SER A 1 98 ? 4.738 -11.198 -11.109 1.00 92.00 98 SER A N 1
ATOM 745 C CA . SER A 1 98 ? 4.296 -10.372 -12.237 1.00 92.00 98 SER A CA 1
ATOM 746 C C . SER A 1 98 ? 5.144 -9.116 -12.444 1.00 92.00 98 SER A C 1
ATOM 748 O O . SER A 1 98 ? 4.897 -8.379 -13.398 1.00 92.00 98 SER A O 1
ATOM 750 N N . MET A 1 99 ? 6.118 -8.872 -11.559 1.00 92.56 99 MET A N 1
ATOM 751 C CA . MET A 1 99 ? 7.012 -7.720 -11.594 1.00 92.56 99 MET A CA 1
ATOM 752 C C . MET A 1 99 ? 8.425 -8.154 -11.981 1.00 92.56 99 MET A C 1
ATOM 754 O O . MET A 1 99 ? 8.972 -9.106 -11.428 1.00 92.56 99 MET A O 1
ATOM 758 N N . LYS A 1 100 ? 9.041 -7.412 -12.896 1.00 93.25 100 LYS A N 1
ATOM 759 C CA . LYS A 1 100 ? 10.439 -7.571 -13.284 1.00 93.25 100 LYS A CA 1
ATOM 760 C C . LYS A 1 100 ? 11.151 -6.251 -13.047 1.00 93.25 100 LYS A C 1
ATOM 762 O O . LYS A 1 100 ? 10.796 -5.242 -13.644 1.00 93.25 100 LYS A O 1
ATOM 767 N N . VAL A 1 101 ? 12.149 -6.263 -12.172 1.00 91.69 101 VAL A N 1
ATOM 768 C CA . VAL A 1 101 ? 12.968 -5.086 -11.872 1.00 91.69 101 VAL A CA 1
ATOM 769 C C . VAL A 1 101 ? 14.400 -5.397 -12.267 1.00 91.69 101 VAL A C 1
ATOM 771 O O . VAL A 1 101 ? 14.965 -6.405 -11.846 1.00 91.69 101 VAL A O 1
ATOM 774 N N . THR A 1 102 ? 14.957 -4.542 -13.110 1.00 90.25 102 THR A N 1
ATOM 775 C CA . THR A 1 102 ? 16.343 -4.573 -13.573 1.00 90.25 102 THR A CA 1
ATOM 776 C C . THR A 1 102 ? 17.012 -3.244 -13.229 1.00 90.25 102 THR A C 1
ATOM 778 O O . THR A 1 102 ? 16.379 -2.354 -12.663 1.00 90.25 102 THR A O 1
ATOM 781 N N . GLU A 1 103 ? 18.294 -3.091 -13.560 1.00 86.62 103 GLU A N 1
ATOM 782 C CA . GLU A 1 103 ? 18.985 -1.810 -13.374 1.00 86.62 103 GLU A CA 1
ATOM 783 C C . GLU A 1 103 ? 18.454 -0.696 -14.295 1.00 86.62 103 GLU A C 1
ATOM 785 O O . GLU A 1 103 ? 18.616 0.476 -13.966 1.00 86.62 103 GLU A O 1
ATOM 790 N N . LEU A 1 104 ? 17.801 -1.056 -15.411 1.00 86.06 104 LEU A N 1
ATOM 791 C CA . LEU A 1 104 ? 17.334 -0.120 -16.443 1.00 86.06 104 LEU A CA 1
ATOM 792 C C . LEU A 1 104 ? 15.816 0.080 -16.452 1.00 86.06 104 LEU A C 1
ATOM 794 O O . LEU A 1 104 ? 15.330 1.113 -16.905 1.00 86.06 104 LEU A O 1
ATOM 798 N N .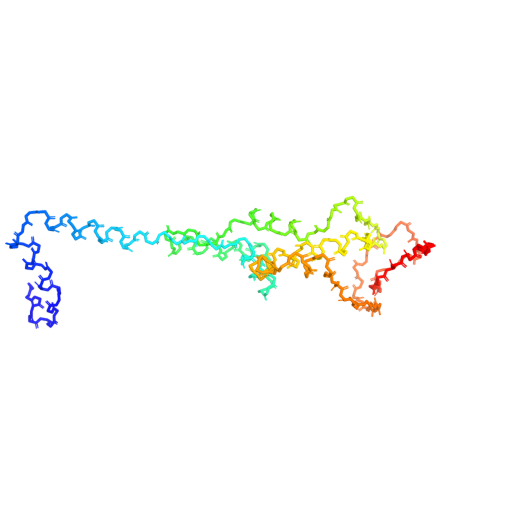 SER A 1 105 ? 15.049 -0.912 -15.999 1.00 88.19 105 SER A N 1
ATOM 799 C CA . SER A 1 105 ? 13.589 -0.874 -16.073 1.00 88.19 105 SER A CA 1
ATOM 800 C C . SER A 1 105 ? 12.918 -1.564 -14.892 1.00 88.19 105 SER A C 1
ATOM 802 O O . SER A 1 105 ? 13.437 -2.517 -14.307 1.00 88.19 105 SER A O 1
ATOM 804 N N . ALA A 1 106 ? 11.715 -1.094 -14.574 1.00 90.56 106 ALA A N 1
ATOM 805 C CA . ALA A 1 106 ? 10.769 -1.783 -13.714 1.00 90.56 106 ALA A CA 1
ATOM 806 C C . ALA A 1 106 ? 9.476 -1.989 -14.504 1.00 90.56 106 ALA A C 1
ATOM 808 O O . ALA A 1 106 ? 8.834 -1.032 -14.932 1.00 90.56 106 ALA A O 1
ATOM 809 N N . GLU A 1 107 ? 9.109 -3.246 -14.710 1.00 92.25 107 GLU A N 1
ATOM 810 C CA . GLU A 1 107 ? 7.984 -3.653 -15.542 1.00 92.25 107 GLU A CA 1
ATOM 811 C C . GLU A 1 107 ? 7.017 -4.508 -14.727 1.00 92.25 107 GLU A C 1
ATOM 813 O O . GLU A 1 107 ? 7.421 -5.306 -13.879 1.00 92.25 107 GLU A O 1
ATOM 818 N N . VAL A 1 108 ? 5.724 -4.358 -15.004 1.00 92.38 108 VAL A N 1
ATOM 819 C CA . VAL A 1 108 ? 4.666 -5.206 -14.453 1.00 92.38 108 VAL A CA 1
ATOM 820 C C . VAL A 1 108 ? 3.775 -5.688 -15.588 1.00 92.38 108 VAL A C 1
ATOM 822 O O . VAL A 1 108 ? 3.487 -4.934 -16.519 1.00 92.38 108 VAL A O 1
ATOM 825 N N . SER A 1 109 ? 3.333 -6.945 -15.521 1.00 93.12 109 SER A N 1
ATOM 826 C CA . SER A 1 109 ? 2.346 -7.465 -16.471 1.00 93.12 109 SER A CA 1
ATOM 827 C C . SER A 1 109 ? 1.086 -6.600 -16.448 1.00 93.12 109 SER A C 1
ATOM 829 O O . SER A 1 109 ? 0.489 -6.396 -15.388 1.00 93.12 109 SER A O 1
ATOM 831 N N . LEU A 1 110 ? 0.660 -6.119 -17.622 1.00 90.69 110 LEU A N 1
ATOM 832 C CA . LEU A 1 110 ? -0.539 -5.290 -17.736 1.00 90.69 110 LEU A CA 1
ATOM 833 C C . LEU A 1 110 ? -1.762 -6.020 -17.174 1.00 90.69 110 LEU A C 1
ATOM 835 O O . LEU A 1 110 ? -2.499 -5.433 -16.391 1.00 90.69 110 LEU A O 1
ATOM 839 N N . GLN A 1 111 ? -1.939 -7.304 -17.501 1.00 91.25 111 GLN A N 1
ATOM 840 C CA . GLN A 1 111 ? -3.063 -8.089 -16.988 1.00 91.25 111 GLN A CA 1
ATOM 841 C C . GLN A 1 111 ? -3.046 -8.148 -15.457 1.00 91.25 111 GLN A C 1
ATOM 843 O O . GLN A 1 111 ? -4.043 -7.826 -14.822 1.00 91.25 111 GLN A O 1
ATOM 848 N N . ALA A 1 112 ? -1.888 -8.447 -14.858 1.00 91.81 112 ALA A N 1
ATOM 849 C CA . ALA A 1 112 ? -1.755 -8.508 -13.404 1.00 91.81 112 ALA A CA 1
ATOM 850 C C . ALA A 1 112 ? -2.036 -7.152 -12.733 1.00 91.81 112 ALA A C 1
ATOM 852 O O . ALA A 1 112 ? -2.634 -7.103 -11.658 1.00 91.81 112 ALA A O 1
ATOM 853 N N . LEU A 1 113 ? -1.639 -6.044 -13.368 1.00 92.50 113 LEU A N 1
ATOM 854 C CA . LEU A 1 113 ? -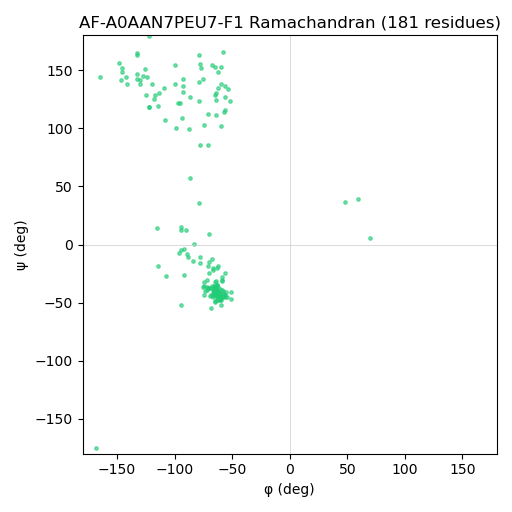1.934 -4.696 -12.888 1.00 92.50 113 LEU A CA 1
ATOM 855 C C . LEU A 1 113 ? -3.437 -4.384 -12.948 1.00 92.50 113 LEU A C 1
ATOM 857 O O . LEU A 1 113 ? -3.977 -3.807 -12.001 1.00 92.50 113 LEU A O 1
ATOM 861 N N . LEU A 1 114 ? -4.113 -4.755 -14.038 1.00 93.38 114 LEU A N 1
ATOM 862 C CA . LEU A 1 114 ? -5.550 -4.532 -14.208 1.00 93.38 114 LEU A CA 1
ATOM 863 C C . LEU A 1 114 ? -6.376 -5.399 -13.256 1.00 93.38 114 LEU A C 1
ATOM 865 O O . LEU A 1 114 ? -7.287 -4.880 -12.610 1.00 93.38 114 LEU A O 1
ATOM 869 N N . ASP A 1 115 ? -6.023 -6.673 -13.101 1.00 93.25 115 ASP A N 1
ATOM 870 C CA . ASP A 1 115 ? -6.682 -7.596 -12.172 1.00 93.25 115 ASP A CA 1
ATOM 871 C C . ASP A 1 115 ? -6.553 -7.099 -10.730 1.00 93.25 115 ASP A C 1
ATOM 873 O O . ASP A 1 115 ? -7.539 -7.013 -9.994 1.00 93.25 115 ASP A O 1
ATOM 877 N N . HIS A 1 116 ? -5.341 -6.691 -10.338 1.00 94.44 116 HIS A N 1
ATOM 878 C CA . HIS A 1 116 ? -5.082 -6.142 -9.009 1.00 94.44 116 HIS A CA 1
ATOM 879 C C . HIS A 1 116 ? -5.866 -4.850 -8.765 1.00 94.44 116 HIS A C 1
ATOM 881 O O . HIS A 1 116 ? -6.512 -4.698 -7.729 1.00 94.44 116 HIS A O 1
ATOM 887 N N . THR A 1 117 ? -5.869 -3.937 -9.740 1.00 93.75 117 THR A N 1
ATOM 888 C CA . THR A 1 117 ? -6.634 -2.682 -9.668 1.00 93.75 117 THR A CA 1
ATOM 889 C C . THR A 1 117 ? -8.130 -2.957 -9.515 1.00 93.75 117 THR A C 1
ATOM 891 O O . THR A 1 117 ? -8.781 -2.374 -8.648 1.00 93.75 117 THR A O 1
ATOM 894 N N . THR A 1 118 ? -8.667 -3.886 -10.308 1.00 94.25 118 THR A N 1
ATOM 895 C CA . THR A 1 118 ? -10.080 -4.287 -10.271 1.00 94.25 118 THR A CA 1
ATOM 896 C C . THR A 1 118 ? -10.445 -4.880 -8.913 1.00 94.25 118 THR A C 1
ATOM 898 O O . THR A 1 118 ? -11.413 -4.444 -8.295 1.00 94.25 118 THR A O 1
ATOM 901 N N . SER A 1 119 ? -9.631 -5.806 -8.401 1.00 94.06 119 SER A N 1
ATOM 902 C CA . SER A 1 119 ? -9.820 -6.419 -7.082 1.00 94.06 119 SER A CA 1
ATOM 903 C C . SER A 1 119 ? -9.876 -5.371 -5.965 1.00 94.06 119 SER A C 1
ATOM 905 O O . SER A 1 119 ? -10.793 -5.376 -5.141 1.00 94.06 119 SER A O 1
ATOM 907 N N . ARG A 1 120 ? -8.957 -4.395 -5.980 1.00 93.62 120 ARG A N 1
ATOM 908 C CA . ARG A 1 120 ? -8.934 -3.303 -4.995 1.00 93.62 120 ARG A CA 1
ATOM 909 C C . ARG A 1 120 ? -10.138 -2.369 -5.112 1.00 93.62 120 ARG A C 1
ATOM 911 O O . ARG A 1 120 ? -10.665 -1.952 -4.084 1.00 93.62 120 ARG A O 1
ATOM 918 N N . LEU A 1 121 ? -10.588 -2.045 -6.326 1.00 93.75 121 LEU A N 1
ATOM 919 C CA . LEU A 1 121 ? -11.802 -1.247 -6.531 1.00 93.75 121 LEU A CA 1
ATOM 920 C C . LEU A 1 121 ? -13.041 -1.968 -5.990 1.00 93.75 121 LEU A C 1
ATOM 922 O O . LEU A 1 121 ? -13.850 -1.342 -5.306 1.00 93.75 121 LEU A O 1
ATOM 926 N N . ILE A 1 122 ? -13.152 -3.277 -6.238 1.00 93.50 122 ILE A N 1
ATOM 927 C CA . ILE A 1 122 ? -14.247 -4.103 -5.720 1.00 93.50 122 ILE A CA 1
ATOM 928 C C . ILE A 1 122 ? -14.225 -4.140 -4.190 1.00 93.50 122 ILE A C 1
ATOM 930 O O . ILE A 1 122 ? -15.268 -4.010 -3.559 1.00 93.50 122 ILE A O 1
ATOM 934 N N . GLU A 1 123 ? -13.049 -4.285 -3.576 1.00 92.19 123 GLU A N 1
ATOM 935 C CA . GLU A 1 123 ? -12.908 -4.286 -2.117 1.00 92.19 123 GLU A CA 1
ATOM 936 C C . GLU A 1 123 ? -13.380 -2.965 -1.495 1.00 92.19 123 GLU A C 1
ATOM 938 O O . GLU A 1 123 ? -14.131 -2.983 -0.521 1.00 92.19 123 GLU A O 1
ATOM 943 N N . VAL A 1 124 ? -12.989 -1.827 -2.079 1.00 9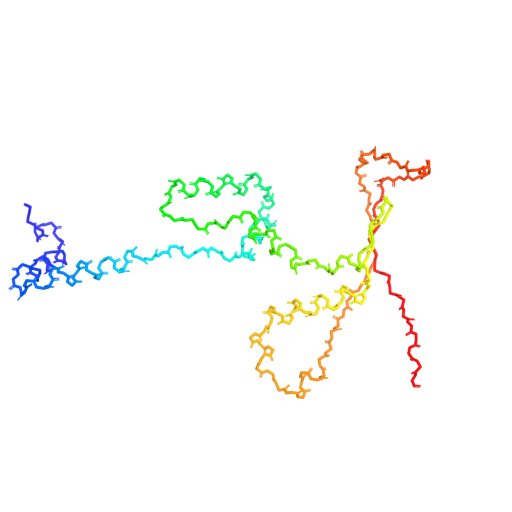1.38 124 VAL A N 1
ATOM 944 C CA . VAL A 1 124 ? -13.377 -0.491 -1.594 1.00 91.38 124 VAL A CA 1
ATOM 945 C C . VAL A 1 124 ? -14.869 -0.223 -1.794 1.00 91.38 124 VAL A C 1
ATOM 947 O O . VAL A 1 124 ? -15.498 0.388 -0.937 1.00 91.38 124 VAL A O 1
ATOM 950 N N . GLN A 1 125 ? -15.443 -0.682 -2.906 1.00 93.75 125 GLN A N 1
ATOM 951 C CA . GLN A 1 125 ? -16.856 -0.482 -3.244 1.00 93.75 125 GLN A CA 1
ATOM 952 C C . GLN A 1 125 ? -17.742 -1.657 -2.814 1.00 93.75 125 GLN A C 1
ATOM 954 O O . GLN A 1 125 ? -18.877 -1.764 -3.274 1.00 93.75 125 GLN A O 1
ATOM 959 N N . ARG A 1 126 ? -17.244 -2.544 -1.940 1.00 93.31 126 ARG A N 1
ATOM 960 C CA . ARG A 1 126 ? -17.911 -3.804 -1.585 1.00 93.31 126 ARG A CA 1
ATOM 961 C C . ARG A 1 126 ? -19.365 -3.592 -1.183 1.00 93.31 126 ARG A C 1
ATOM 963 O O . ARG A 1 126 ? -20.219 -4.300 -1.694 1.00 93.31 126 ARG A O 1
ATOM 970 N N . GLU A 1 127 ? -19.636 -2.616 -0.321 1.00 93.50 127 GLU A N 1
ATOM 971 C CA . GLU A 1 127 ? -20.990 -2.329 0.174 1.00 93.50 127 GLU A CA 1
ATOM 972 C C . GLU A 1 127 ? -21.967 -1.987 -0.958 1.00 93.50 127 GLU A C 1
ATOM 974 O O . GLU A 1 127 ? -23.105 -2.445 -0.945 1.00 93.50 127 GLU A O 1
ATOM 979 N N . VAL A 1 128 ? -21.514 -1.240 -1.968 1.00 93.00 128 VAL A N 1
ATOM 980 C CA . VAL A 1 128 ? -22.319 -0.892 -3.148 1.00 93.00 128 VAL A CA 1
ATOM 981 C C . VAL A 1 128 ? -22.456 -2.092 -4.077 1.00 93.00 128 VAL A C 1
ATOM 983 O O . VAL A 1 128 ? -23.540 -2.378 -4.562 1.00 93.00 128 VAL A O 1
ATOM 986 N N . ILE A 1 129 ? -21.373 -2.832 -4.311 1.00 92.12 129 ILE A N 1
ATOM 987 C CA . ILE A 1 129 ? -21.379 -3.978 -5.227 1.00 92.12 129 ILE A CA 1
ATOM 988 C C . ILE A 1 129 ? -22.292 -5.092 -4.709 1.00 92.12 129 ILE A C 1
ATOM 990 O O . ILE A 1 129 ? -22.991 -5.718 -5.496 1.00 92.12 129 ILE A O 1
ATOM 994 N N . THR A 1 130 ? -22.343 -5.308 -3.391 1.00 91.88 130 THR A N 1
ATOM 995 C CA . THR A 1 130 ? -23.206 -6.333 -2.785 1.00 91.88 130 THR A CA 1
ATOM 996 C C . THR A 1 130 ? -24.703 -6.046 -2.897 1.00 91.88 130 THR A C 1
ATOM 998 O O . THR A 1 130 ? -25.495 -6.938 -2.612 1.00 91.88 130 THR A O 1
ATOM 1001 N N . THR A 1 131 ? -25.107 -4.829 -3.276 1.00 94.56 131 THR A N 1
ATOM 1002 C CA . THR A 1 131 ? -26.526 -4.483 -3.478 1.00 94.56 131 THR A CA 1
ATOM 1003 C C . THR A 1 131 ? -26.971 -4.587 -4.935 1.00 94.56 131 THR A C 1
ATOM 1005 O O . THR A 1 131 ? -28.163 -4.454 -5.207 1.00 94.56 131 THR A O 1
ATOM 1008 N N . LEU A 1 132 ? -26.039 -4.823 -5.865 1.00 93.00 132 LEU A N 1
ATO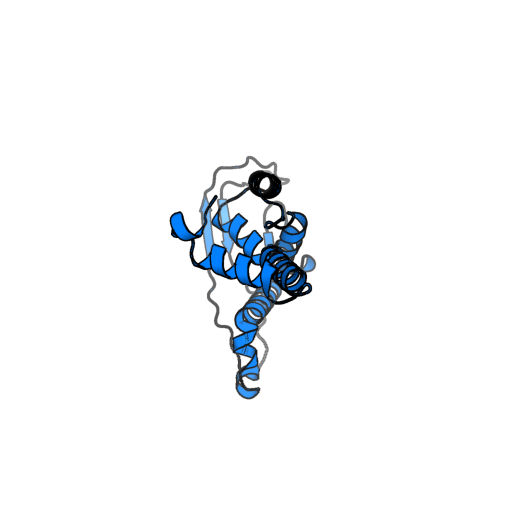M 1009 C CA . LEU A 1 132 ? -26.338 -4.994 -7.284 1.00 93.00 132 LEU A CA 1
ATOM 1010 C C . LEU A 1 132 ? -26.910 -6.390 -7.559 1.00 93.00 132 LEU A C 1
ATOM 1012 O O . LEU A 1 132 ? -26.609 -7.358 -6.865 1.00 93.00 132 LEU A O 1
ATOM 1016 N N . ASP A 1 133 ? -27.725 -6.486 -8.602 1.00 94.12 133 ASP A N 1
ATOM 1017 C CA . ASP A 1 133 ? -28.278 -7.731 -9.120 1.00 94.12 133 ASP A CA 1
ATOM 1018 C C . ASP A 1 133 ? -27.256 -8.514 -9.959 1.00 94.12 133 ASP A C 1
ATOM 1020 O O . ASP A 1 133 ? -26.347 -7.957 -10.586 1.00 94.12 133 ASP A O 1
ATOM 1024 N N . ASP A 1 134 ? -27.456 -9.830 -10.038 1.00 91.81 134 ASP A N 1
ATOM 1025 C CA . ASP A 1 134 ? -26.564 -10.736 -10.766 1.00 91.81 134 ASP A CA 1
ATOM 1026 C C . ASP A 1 134 ? -26.439 -10.377 -12.258 1.00 91.81 134 ASP A C 1
ATOM 1028 O O . ASP A 1 134 ? -25.379 -10.571 -12.862 1.00 91.81 134 ASP A O 1
ATOM 1032 N N . SER A 1 135 ? -27.485 -9.815 -12.878 1.00 91.56 135 SER A N 1
ATOM 1033 C CA . SER A 1 135 ? -27.427 -9.352 -14.272 1.00 91.56 135 SER A CA 1
ATOM 1034 C C . SER A 1 135 ? -26.423 -8.221 -14.473 1.00 91.56 135 SER A C 1
ATOM 1036 O O . SER A 1 135 ? -25.686 -8.241 -15.464 1.00 91.56 135 SER A O 1
ATOM 1038 N N . LEU A 1 136 ? -26.378 -7.238 -13.569 1.00 89.56 136 LEU A N 1
ATOM 1039 C CA . LEU A 1 136 ? -25.421 -6.137 -13.663 1.00 89.56 136 LEU A CA 1
ATOM 1040 C C . LEU A 1 136 ? -24.009 -6.596 -13.308 1.00 89.56 136 LEU A C 1
ATOM 1042 O O . LEU A 1 136 ? -23.070 -6.219 -14.010 1.00 89.56 136 LEU A O 1
ATOM 1046 N N . LEU A 1 137 ? -23.858 -7.451 -12.291 1.00 89.56 137 LEU A N 1
ATOM 1047 C CA . LEU A 1 137 ? -22.558 -8.007 -11.897 1.00 89.56 137 LEU A CA 1
ATOM 1048 C C . LEU A 1 137 ? -21.874 -8.738 -13.062 1.00 89.56 137 LEU A C 1
ATOM 1050 O O . LEU A 1 137 ? -20.695 -8.506 -13.329 1.00 89.56 137 LEU A O 1
ATOM 1054 N N . ASN A 1 138 ? -22.627 -9.539 -13.820 1.00 90.44 138 ASN A N 1
ATOM 1055 C CA . ASN A 1 138 ? -22.106 -10.275 -14.977 1.00 90.44 138 ASN A CA 1
ATOM 1056 C C . ASN A 1 138 ? -21.739 -9.387 -16.181 1.00 90.44 138 ASN A C 1
ATOM 1058 O O . ASN A 1 138 ? -21.042 -9.839 -17.087 1.00 90.44 138 ASN A O 1
ATOM 1062 N N . ASN A 1 139 ? -22.193 -8.132 -16.208 1.00 91.06 139 ASN A N 1
ATOM 1063 C CA . ASN A 1 139 ? -21.985 -7.207 -17.325 1.00 91.06 139 ASN A CA 1
ATOM 1064 C C . ASN A 1 139 ? -21.120 -5.990 -16.957 1.00 91.06 139 ASN A C 1
ATOM 1066 O O . ASN A 1 139 ? -21.067 -5.018 -17.719 1.00 91.06 139 ASN A O 1
ATOM 1070 N N . MET A 1 140 ? -20.429 -6.024 -15.813 1.00 90.06 140 MET A N 1
ATOM 1071 C CA . MET A 1 140 ? -19.539 -4.942 -15.400 1.00 90.06 140 MET A CA 1
ATOM 1072 C C . MET A 1 140 ? -18.386 -4.755 -16.391 1.00 90.06 140 MET A C 1
ATOM 1074 O O . MET A 1 140 ? -17.720 -5.701 -16.808 1.00 90.06 140 MET A O 1
ATOM 1078 N N . LYS A 1 141 ? -18.122 -3.495 -16.746 1.00 91.69 141 LYS A N 1
ATOM 1079 C CA . LYS A 1 141 ? -17.031 -3.108 -17.645 1.00 91.69 141 LYS A CA 1
ATOM 1080 C C . LYS A 1 141 ? -16.147 -2.081 -16.962 1.00 91.69 141 LYS A C 1
ATOM 1082 O O . LYS A 1 141 ? -16.634 -1.060 -16.480 1.00 91.69 141 LYS A O 1
ATOM 1087 N N . LEU A 1 142 ? -14.843 -2.338 -16.964 1.00 90.38 142 LEU A N 1
ATOM 1088 C CA . LEU A 1 142 ? -13.844 -1.394 -16.484 1.00 90.38 142 LEU A CA 1
ATOM 1089 C C . LEU A 1 142 ? -13.324 -0.566 -17.663 1.00 90.38 142 LEU A C 1
ATOM 1091 O O . LEU A 1 142 ? -12.599 -1.068 -18.519 1.00 90.38 142 LEU A O 1
ATOM 1095 N N . PHE A 1 143 ? -13.702 0.710 -17.708 1.00 92.88 143 PHE A N 1
ATOM 1096 C CA . PHE A 1 143 ? -13.173 1.655 -18.688 1.00 92.88 143 PHE A CA 1
ATOM 1097 C C . PHE A 1 143 ? -11.884 2.282 -18.159 1.00 92.88 143 PHE A C 1
ATOM 1099 O O . PHE A 1 143 ? -11.847 2.810 -17.049 1.00 92.88 143 PHE A O 1
ATOM 1106 N N . LEU A 1 144 ? -10.821 2.218 -18.959 1.00 90.75 144 LEU A N 1
ATOM 1107 C CA . LEU A 1 144 ? -9.472 2.614 -18.563 1.00 90.75 144 LEU A CA 1
ATOM 1108 C C . LEU A 1 144 ? -8.903 3.634 -19.542 1.00 90.75 144 LEU A C 1
ATOM 1110 O O . LEU A 1 144 ? -9.209 3.617 -20.733 1.00 90.75 144 LEU A O 1
ATOM 1114 N N . LYS A 1 145 ? -8.013 4.485 -19.033 1.00 89.50 145 LYS A N 1
ATOM 1115 C CA . LYS A 1 145 ? -7.183 5.384 -19.833 1.00 89.50 145 LYS A CA 1
ATOM 1116 C C . LYS A 1 145 ? -5.720 5.056 -19.569 1.00 89.50 145 LYS A C 1
ATOM 1118 O O . LYS A 1 145 ? -5.338 4.851 -18.420 1.00 89.50 145 LYS A O 1
ATOM 1123 N N . TRP A 1 146 ? -4.911 5.046 -20.619 1.00 88.94 146 TRP A N 1
ATOM 1124 C CA . TRP A 1 146 ? -3.473 4.819 -20.530 1.00 88.94 146 TRP A CA 1
ATOM 1125 C C . TRP A 1 146 ? -2.714 5.867 -21.350 1.00 88.94 146 TRP A C 1
ATOM 1127 O O . TRP A 1 146 ? -3.307 6.569 -22.169 1.00 88.94 146 TRP A O 1
ATOM 1137 N N . GLY A 1 147 ? -1.416 5.999 -21.088 1.00 86.00 147 GLY A N 1
ATOM 1138 C CA . GLY A 1 147 ? -0.540 6.960 -21.751 1.00 86.00 147 GLY A CA 1
ATOM 1139 C C . GLY A 1 147 ? 0.932 6.692 -21.447 1.00 86.00 147 GLY A C 1
ATOM 1140 O O . GLY A 1 147 ? 1.274 5.695 -20.804 1.00 86.00 147 GLY A O 1
ATOM 1141 N N . CYS A 1 148 ? 1.786 7.588 -21.930 1.00 85.31 148 CYS A N 1
ATOM 1142 C CA . CYS A 1 148 ? 3.229 7.577 -21.726 1.00 85.31 148 CYS A CA 1
ATOM 1143 C C . CYS A 1 148 ? 3.702 9.017 -21.526 1.00 85.31 148 CYS A C 1
ATOM 1145 O O . CYS A 1 148 ? 3.228 9.906 -22.235 1.00 85.31 148 CYS A O 1
ATOM 1147 N N . ASP A 1 149 ? 4.606 9.230 -20.574 1.00 86.81 149 ASP A N 1
ATOM 1148 C CA . ASP A 1 149 ? 5.264 10.517 -20.358 1.00 86.81 149 ASP A CA 1
ATOM 1149 C C . ASP A 1 149 ? 6.696 10.313 -19.832 1.00 86.81 149 ASP A C 1
ATOM 1151 O O . ASP A 1 149 ? 7.028 9.262 -19.270 1.00 86.81 149 ASP A O 1
ATOM 1155 N N . GLY A 1 150 ? 7.557 11.307 -20.039 1.00 85.31 150 GLY A N 1
ATOM 1156 C CA . GLY A 1 150 ? 8.967 11.272 -19.658 1.00 85.31 150 GLY A CA 1
ATOM 1157 C C . GLY A 1 150 ? 9.360 12.482 -18.822 1.00 85.31 150 GLY A C 1
ATOM 1158 O O . GLY A 1 150 ? 8.882 13.592 -19.045 1.00 85.31 150 GLY A O 1
ATOM 1159 N N . SER A 1 151 ? 10.264 12.284 -17.865 1.00 84.31 151 SER A N 1
ATOM 1160 C CA . SER A 1 151 ? 10.812 13.371 -17.058 1.00 84.31 151 SER A CA 1
ATOM 1161 C C . SER A 1 151 ? 12.333 13.291 -16.954 1.00 84.31 151 SER A C 1
ATOM 1163 O O . SER A 1 151 ? 12.933 12.215 -16.952 1.00 84.31 151 SER A O 1
ATOM 1165 N N . ALA A 1 152 ? 12.963 14.463 -16.884 1.00 84.44 152 ALA A N 1
ATOM 1166 C CA . ALA A 1 152 ? 14.379 14.597 -16.567 1.00 84.44 152 ALA A CA 1
ATOM 1167 C C . ALA A 1 152 ? 14.541 14.794 -15.055 1.00 84.44 152 ALA A C 1
ATOM 1169 O O . ALA A 1 152 ? 13.809 15.579 -14.445 1.00 84.44 152 ALA A O 1
ATOM 1170 N N . SER A 1 153 ? 15.504 14.103 -14.450 1.00 75.12 153 SER A N 1
ATOM 1171 C CA . SER A 1 153 ? 15.761 14.159 -13.008 1.00 75.12 153 SER A CA 1
ATOM 1172 C C . SER A 1 153 ? 17.240 14.358 -12.697 1.00 75.12 153 SER A C 1
ATOM 1174 O O . SER A 1 153 ? 18.109 14.192 -13.551 1.00 75.12 153 SER A O 1
ATOM 1176 N N . GLN A 1 154 ? 17.543 14.729 -11.450 1.00 75.56 154 GLN A N 1
ATOM 1177 C CA . GLN A 1 154 ? 18.927 14.753 -10.984 1.00 75.56 154 GLN A CA 1
ATOM 1178 C C . GLN A 1 154 ? 19.4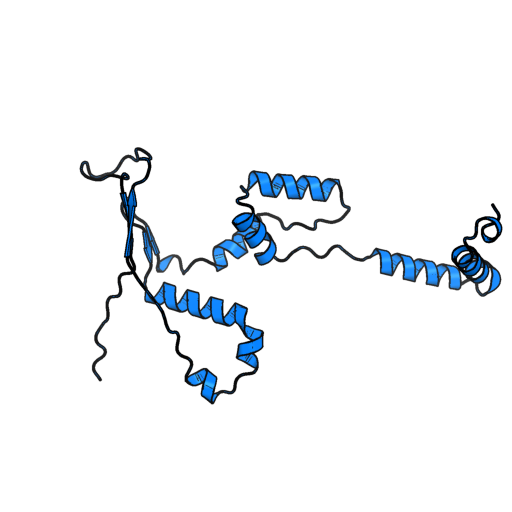94 13.330 -10.975 1.00 75.56 154 GLN A C 1
ATOM 1180 O O . GLN A 1 154 ? 18.884 12.426 -10.406 1.00 75.56 154 GLN A O 1
ATOM 1185 N N . GLN A 1 155 ? 20.662 13.161 -11.594 1.00 76.06 155 GLN A N 1
ATOM 1186 C CA . GLN A 1 155 ? 21.361 11.881 -11.664 1.00 76.06 155 GLN A CA 1
ATOM 1187 C C . GLN A 1 155 ? 21.772 11.420 -10.265 1.00 76.06 155 GLN A C 1
ATOM 1189 O O . GLN A 1 155 ? 22.413 12.160 -9.511 1.00 76.06 155 GLN A O 1
ATOM 1194 N N . TYR A 1 156 ? 21.449 10.172 -9.945 1.00 76.12 156 TYR A N 1
ATOM 1195 C CA . TYR A 1 156 ? 21.898 9.498 -8.733 1.00 76.12 156 TYR A CA 1
ATOM 1196 C C . TYR A 1 156 ? 23.357 9.019 -8.862 1.00 76.12 156 TYR A C 1
ATOM 1198 O O . TYR A 1 156 ? 23.983 8.667 -7.862 1.00 76.12 156 TYR A O 1
ATOM 1206 N N . LYS A 1 157 ? 23.924 9.068 -10.082 1.00 80.56 157 LYS A N 1
ATOM 1207 C CA . LYS A 1 157 ? 25.260 8.559 -10.442 1.00 80.56 157 LYS A CA 1
ATOM 1208 C C . LYS A 1 157 ? 25.380 7.063 -10.156 1.00 80.56 157 LYS A C 1
ATOM 1210 O O . LYS A 1 157 ? 26.411 6.590 -9.669 1.00 80.56 157 LYS A O 1
ATOM 1215 N N . GLN A 1 158 ? 24.307 6.324 -10.428 1.00 77.19 158 GLN A N 1
ATOM 1216 C CA . GLN A 1 158 ? 24.305 4.874 -10.306 1.00 77.19 158 GLN A CA 1
ATOM 1217 C C . GLN A 1 158 ? 25.367 4.268 -11.236 1.00 77.19 158 GLN A C 1
ATOM 1219 O O . GLN A 1 158 ? 25.535 4.701 -12.374 1.00 77.19 158 GLN A O 1
ATOM 1224 N N . LYS A 1 159 ? 26.108 3.268 -10.746 1.00 81.19 159 LYS A N 1
ATOM 1225 C CA . LYS A 1 159 ? 26.984 2.469 -11.609 1.00 81.19 159 LYS A CA 1
ATOM 1226 C C . LYS A 1 159 ? 26.130 1.450 -12.351 1.00 81.19 159 LYS A C 1
ATOM 1228 O O . LYS A 1 159 ? 25.455 0.656 -11.701 1.00 81.19 159 LYS A O 1
ATOM 1233 N N . PHE A 1 160 ? 26.199 1.483 -13.673 1.00 84.00 160 PHE A N 1
ATOM 1234 C CA . PHE A 1 160 ? 25.547 0.520 -14.552 1.00 84.00 160 PHE A CA 1
ATOM 1235 C C . PHE A 1 160 ? 26.538 -0.535 -15.027 1.00 84.00 160 PHE A C 1
ATOM 1237 O O . PHE A 1 160 ? 27.745 -0.280 -15.088 1.00 84.00 160 PHE A O 1
ATOM 1244 N N . THR A 1 161 ? 26.023 -1.710 -15.378 1.00 84.25 161 THR A N 1
ATOM 1245 C CA . THR A 1 161 ? 26.821 -2.761 -16.023 1.00 84.25 161 THR A CA 1
ATOM 1246 C C . THR A 1 161 ? 27.295 -2.325 -17.414 1.00 84.25 161 THR A C 1
ATOM 1248 O O . THR A 1 161 ? 28.417 -2.634 -17.814 1.00 84.25 161 THR A O 1
ATOM 1251 N N . GLU A 1 162 ? 26.465 -1.567 -18.136 1.00 82.06 162 GLU A N 1
ATOM 1252 C CA . GLU A 1 162 ? 26.758 -1.050 -19.475 1.00 82.06 162 GLU A CA 1
ATOM 1253 C C . GLU A 1 162 ? 27.227 0.411 -19.434 1.00 82.06 162 GLU A C 1
ATOM 1255 O O . GLU A 1 162 ? 26.657 1.249 -18.736 1.00 82.06 162 GLU A O 1
ATOM 1260 N N . THR A 1 163 ? 28.243 0.749 -20.231 1.00 75.12 163 THR A N 1
ATOM 1261 C CA . THR A 1 163 ? 28.851 2.092 -20.261 1.00 75.12 163 THR A CA 1
ATOM 1262 C C . THR A 1 163 ? 27.981 3.179 -20.894 1.00 75.12 163 THR A C 1
ATOM 1264 O O . THR A 1 163 ? 28.238 4.354 -20.650 1.00 75.12 163 THR A O 1
ATOM 1267 N N . GLU A 1 164 ? 26.968 2.819 -21.688 1.00 80.12 164 GLU A N 1
ATOM 1268 C CA . GLU A 1 164 ? 26.062 3.783 -22.344 1.00 80.12 164 GLU A CA 1
ATOM 1269 C C . GLU A 1 164 ? 24.778 4.064 -21.547 1.00 80.12 164 GLU A C 1
ATOM 1271 O O . GLU A 1 164 ? 23.980 4.924 -21.919 1.00 80.12 164 GLU A O 1
ATOM 1276 N N . SER A 1 165 ? 24.572 3.361 -20.432 1.00 81.25 165 SER A N 1
ATOM 1277 C CA . SER A 1 165 ? 23.386 3.533 -19.595 1.00 81.25 165 SER A CA 1
ATOM 1278 C C . SER A 1 165 ? 23.456 4.816 -18.757 1.00 81.25 165 SER A C 1
ATOM 1280 O O . SER A 1 165 ? 24.513 5.197 -18.252 1.00 81.25 165 SER A O 1
ATOM 1282 N N . SER A 1 166 ? 22.313 5.492 -18.588 1.00 78.88 166 SER A N 1
ATOM 1283 C CA . SER A 1 166 ? 22.203 6.735 -17.814 1.00 78.88 166 SER A CA 1
ATOM 1284 C C . SER A 1 166 ? 20.899 6.803 -17.018 1.00 78.88 166 SER A C 1
ATOM 1286 O O . SER A 1 166 ? 19.847 6.405 -17.506 1.00 78.88 166 SER A O 1
ATOM 1288 N N . ASP A 1 167 ? 20.963 7.382 -15.816 1.00 80.94 167 ASP A N 1
ATOM 1289 C CA . ASP A 1 167 ? 19.826 7.703 -14.939 1.00 80.94 167 ASP A CA 1
ATOM 1290 C C . ASP A 1 167 ? 19.317 9.150 -15.108 1.00 80.94 167 ASP A C 1
ATOM 1292 O O . ASP A 1 167 ? 18.544 9.643 -14.286 1.00 80.94 167 ASP A O 1
ATOM 1296 N N . ALA A 1 168 ? 19.747 9.862 -16.158 1.00 79.75 168 ALA A N 1
ATOM 1297 C CA . ALA A 1 168 ? 19.340 11.252 -16.396 1.00 79.75 168 ALA A CA 1
ATOM 1298 C C . ALA A 1 168 ? 17.834 11.409 -16.664 1.00 79.75 168 ALA A C 1
ATOM 1300 O O . ALA A 1 168 ? 17.242 12.444 -16.343 1.00 79.75 168 ALA A O 1
ATOM 1301 N N . PHE A 1 169 ? 17.224 10.390 -17.273 1.00 80.00 169 PHE A N 1
ATOM 1302 C CA . PHE A 1 169 ? 15.846 10.424 -17.742 1.00 80.00 169 PHE A CA 1
ATOM 1303 C C . PHE A 1 169 ? 15.085 9.200 -17.248 1.00 80.00 169 PHE A C 1
ATOM 1305 O O . PHE A 1 169 ? 15.590 8.082 -17.290 1.00 80.00 169 PHE A O 1
ATOM 1312 N N . SER A 1 170 ? 13.848 9.419 -16.814 1.00 78.12 170 SER A N 1
ATOM 1313 C CA . SER A 1 170 ? 12.907 8.358 -16.466 1.00 78.12 170 SER A CA 1
ATOM 1314 C C . SER A 1 170 ? 11.709 8.421 -17.406 1.00 78.12 170 SER A C 1
ATOM 1316 O O . SER A 1 170 ? 11.097 9.476 -17.571 1.00 78.12 170 SER A O 1
ATOM 1318 N N . PHE A 1 171 ? 11.362 7.286 -18.011 1.00 80.44 171 PHE A N 1
ATOM 1319 C CA . PHE A 1 171 ? 10.195 7.152 -18.881 1.00 80.44 171 PHE A CA 1
ATOM 1320 C C . PHE A 1 171 ? 9.164 6.231 -18.239 1.00 80.44 171 PHE A C 1
ATOM 1322 O O . PHE A 1 171 ? 9.486 5.116 -17.830 1.00 80.44 171 PHE A O 1
ATOM 1329 N N . PHE A 1 172 ? 7.913 6.682 -18.193 1.00 80.75 172 PHE A N 1
ATOM 1330 C CA . PHE A 1 172 ? 6.793 5.915 -17.663 1.00 80.75 172 PHE A CA 1
ATOM 1331 C C . PHE A 1 172 ? 5.825 5.606 -18.797 1.00 80.75 172 PHE A C 1
ATOM 1333 O O . PHE A 1 172 ? 5.268 6.518 -19.404 1.00 80.75 172 PHE A O 1
ATOM 1340 N N . TYR A 1 173 ? 5.597 4.326 -19.081 1.00 78.69 173 TYR A N 1
ATOM 1341 C CA . TYR A 1 173 ? 4.671 3.909 -20.129 1.00 78.69 173 TYR A CA 1
ATOM 1342 C C . TYR A 1 173 ? 3.953 2.611 -19.769 1.00 78.69 173 TYR A C 1
ATOM 1344 O O . TYR A 1 173 ? 4.499 1.739 -19.096 1.00 78.69 173 TYR A O 1
ATOM 1352 N N . LEU A 1 174 ? 2.716 2.475 -20.247 1.00 74.44 174 LEU A N 1
ATOM 1353 C CA . LEU A 1 174 ? 1.982 1.213 -20.224 1.00 74.44 174 LEU A CA 1
ATOM 1354 C C . LEU A 1 174 ? 2.138 0.529 -21.582 1.00 74.44 174 LEU A C 1
ATOM 1356 O O . LEU A 1 174 ? 1.782 1.097 -22.612 1.00 74.44 174 LEU A O 1
ATOM 1360 N N . ARG A 1 175 ? 2.666 -0.697 -21.591 1.00 60.41 175 ARG A N 1
ATOM 1361 C CA . ARG A 1 175 ? 2.805 -1.509 -22.804 1.00 60.41 175 ARG A CA 1
ATOM 1362 C C . ARG A 1 175 ? 1.801 -2.653 -22.770 1.00 60.41 175 ARG A C 1
ATOM 1364 O O . ARG A 1 175 ? 1.962 -3.602 -22.012 1.00 60.41 175 ARG A O 1
ATOM 1371 N N . GLY A 1 176 ? 0.765 -2.559 -23.599 1.00 56.47 176 GLY A N 1
ATOM 1372 C CA . GLY A 1 176 ? -0.166 -3.658 -23.839 1.00 56.47 176 GLY A CA 1
ATOM 1373 C C . GLY A 1 176 ? 0.240 -4.446 -25.077 1.00 56.47 176 GLY A C 1
ATOM 1374 O O . GLY A 1 176 ? 0.310 -3.887 -26.169 1.00 56.47 176 GLY A O 1
ATOM 1375 N N . THR A 1 177 ? 0.489 -5.744 -24.933 1.00 48.22 177 THR A N 1
ATOM 1376 C CA . THR A 1 177 ? 0.464 -6.668 -26.071 1.00 48.22 177 THR A CA 1
ATOM 1377 C C . THR A 1 177 ? -0.972 -7.149 -26.238 1.00 48.22 177 THR A C 1
ATOM 1379 O O . THR A 1 177 ? -1.416 -8.026 -25.500 1.00 48.22 177 THR A O 1
ATOM 1382 N N . PHE A 1 178 ? -1.718 -6.559 -27.171 1.00 43.56 178 PHE A N 1
ATOM 1383 C CA . PHE A 1 178 ? -3.019 -7.096 -27.560 1.00 43.56 178 PHE A CA 1
ATOM 1384 C C . PHE A 1 178 ? -2.779 -8.341 -28.412 1.00 43.56 178 PHE A C 1
ATOM 1386 O O . PHE A 1 178 ? -2.406 -8.246 -29.581 1.00 43.56 178 PHE A O 1
ATOM 1393 N N . THR A 1 179 ? -2.951 -9.523 -27.827 1.00 44.59 179 THR A N 1
ATOM 1394 C CA . THR A 1 179 ? -3.156 -10.729 -28.623 1.00 44.59 179 THR A CA 1
ATOM 1395 C C . THR A 1 179 ? -4.553 -10.612 -29.221 1.00 44.59 179 THR A C 1
ATOM 1397 O O . THR A 1 179 ? -5.547 -10.569 -28.500 1.00 44.59 179 THR A O 1
ATOM 1400 N N . ASN A 1 180 ? -4.637 -10.463 -30.545 1.00 38.62 180 ASN A N 1
ATOM 1401 C CA . ASN A 1 180 ? -5.916 -10.482 -31.245 1.00 38.62 180 ASN A CA 1
ATOM 1402 C C . ASN A 1 180 ? -6.583 -11.835 -30.969 1.00 38.62 180 ASN A C 1
ATOM 1404 O O . ASN A 1 180 ? -6.196 -12.846 -31.549 1.00 38.62 180 ASN A O 1
ATOM 1408 N N . GLY A 1 181 ? -7.563 -11.853 -30.067 1.00 40.75 181 GLY A N 1
ATOM 1409 C CA . GLY A 1 181 ? -8.483 -12.970 -29.935 1.00 40.75 181 GLY A CA 1
ATOM 1410 C C . GLY A 1 181 ? -9.278 -13.073 -31.229 1.00 40.75 181 GLY A C 1
ATOM 1411 O O . GLY A 1 181 ? -10.050 -12.172 -31.560 1.00 40.75 181 GLY A O 1
ATOM 1412 N N . SER A 1 182 ? -9.035 -14.138 -31.988 1.00 40.53 182 SER A N 1
ATOM 1413 C CA . SER A 1 182 ? -9.885 -14.570 -33.093 1.00 40.53 182 SER A CA 1
ATOM 1414 C C . SER A 1 182 ? -11.328 -14.683 -32.601 1.00 40.53 182 SER A C 1
ATOM 1416 O O . SER A 1 182 ? -11.585 -15.371 -31.613 1.00 40.53 182 SER A O 1
ATOM 1418 N N . LYS A 1 183 ? -12.218 -13.947 -33.275 1.00 40.75 183 LYS A N 1
ATOM 1419 C CA . LYS A 1 183 ? -13.674 -14.048 -33.135 1.00 40.75 183 LYS A CA 1
ATOM 1420 C C . LYS A 1 183 ? -14.173 -15.431 -33.527 1.00 40.75 183 LYS A C 1
ATOM 1422 O O . LYS A 1 183 ? -13.560 -16.017 -34.447 1.00 40.75 183 LYS A O 1
#

Foldseek 3Di:
DDCVVVVNVVVVVLVCCCPPPDVCSVVVVVVVVVVVVPPQQDADDLVVLLCCCVVVVHDLVRSVVVQVVCVVVDVHRNYDDVVSNVVVVVLLDFDPVQWDDDPADIDGDPVSVVVSVVVVVCVVCVVVLVVDDPVCVVVDDDDDDFDKDKDADDFPPDDDPDPPDGPRMDIDGDDDDDPPDDD

Radius of gyration: 29.22 Å; Cα contacts (8 Å, |Δi|>4): 120; chains: 1; bounding box: 60×41×84 Å

Organism: NCBI:txid1421715

Solvent-accessible surface area (backbone atoms only — not comparable to full-atom values): 11428 Å² total; per-residue (Å²): 137,62,46,63,82,71,70,37,52,67,61,41,49,52,52,46,46,41,73,73,71,41,90,62,42,48,56,50,54,50,50,51,50,55,55,66,68,57,67,70,62,68,58,54,53,43,65,57,55,44,46,49,34,62,78,64,70,48,49,76,66,56,50,49,51,54,39,51,56,45,42,73,76,33,100,46,61,42,62,69,59,69,69,58,31,50,54,46,54,56,72,71,53,62,62,70,91,47,48,50,78,59,99,86,49,77,47,64,44,56,67,53,52,51,52,46,51,49,53,52,51,48,62,75,40,36,79,65,58,73,72,57,54,72,72,56,65,76,63,68,77,88,87,83,87,87,64,71,57,73,48,79,53,86,61,82,77,75,86,62,98,52,91,88,65,74,65,46,58,50,76,49,68,74,76,79,83,80,74,82,74,82,128

Sequence (183 aa):
MNLRASGSHSAAAVLKDITTTSPTQAARYQSAFKSSTKQVPQEISADLALNLIISGKMTKKTYNMVREMTNENRSSSVYLSYHKILAAKSRCYPLSSSMKVTELSAEVSLQALLDHTTSRLIEVQREVITTLDDSLLNNMKLFLKWGCDGSASQQYKQKFTETESSDAFSFFYLRGTFTNGSK

Nearest PDB structures (foldseek):
  6pr5-assembly1_A  TM=8.483E-01  e=9.696E-07  Helicoverpa zea
  6pqn-assembly1_A  TM=7.303E-01  e=5.574E-06  Helicoverpa zea
  6pqr-assembly1_A  TM=8.387E-01  e=2.473E-05  Helicoverpa zea
  6pqy-assembly1_D  TM=7.925E-01  e=2.318E-05  Helicoverpa zea
  6cg0-assembly1_C  TM=4.596E-01  e=2.881E-02  Mus musculus